Protein AF-C1N058-F1 (afdb_monomer_lite)

Organism: Micromonas pusilla (strain CCMP1545) (NCBI:txid564608)

Sequence (229 aa):
MSSRTTVAQLRDALRAKGLDATGNKAELLARLERASGPSEGATTTTNDNATTKTKRTRSPAGKTRAAAPTRSTRPLKRHAPALVLLLALTLLVSKVYFPNSALGVLATRAKPHLIRAMRLPMRVFGGADDDDAKWLGVVSAKVEPLLQIPVIFAFLGIYQGMFSGNALEIPERLTRMFNRDWFKFASLCAIALQSTGGDLENAVLSASFFLLVMYALKTPEERARTGFV

Radius of gyration: 29.7 Å; chains: 1; bounding box: 84×54×66 Å

Secondary structure (DSSP, 8-state):
--S---HHHHHHHHHHTT----S-HHHHHHHHHHTTS----------------------------------------SSHHHHHHHHHHHHHHHHHH-TTSHHHHHHHHTHHHHTTTS-S-S-SSS---TTTS-TTHHHHHHHHHHHTSHHHHHHHHHHHHHTTSSSSPPPHHHHHHHTSHHHHHHHHHHHHHHHTTT-HHHHHHHHHHHHHHHHHHS-HHHHHHHTT-

Structure (mmCIF, N/CA/C/O backbone):
data_AF-C1N058-F1
#
_entry.id   AF-C1N058-F1
#
loop_
_atom_site.group_PDB
_atom_site.id
_atom_site.type_symbol
_atom_site.label_atom_id
_atom_site.label_alt_id
_atom_site.label_comp_id
_atom_site.label_asym_id
_atom_site.label_entity_id
_atom_site.label_seq_id
_atom_site.pdbx_PDB_ins_code
_atom_site.Cartn_x
_atom_site.Cartn_y
_atom_site.Cartn_z
_atom_site.occupancy
_atom_site.B_iso_or_equiv
_atom_site.auth_seq_id
_atom_site.auth_comp_id
_atom_site.auth_asym_id
_atom_site.auth_atom_id
_atom_site.pdbx_PDB_model_num
ATOM 1 N N . MET A 1 1 ? -13.462 26.162 6.113 1.00 50.00 1 MET A N 1
ATOM 2 C CA . MET A 1 1 ? -13.654 27.424 6.867 1.00 50.00 1 MET A CA 1
ATOM 3 C C . MET A 1 1 ? -14.872 27.311 7.807 1.00 50.00 1 MET A C 1
ATOM 5 O O . MET A 1 1 ? -15.876 27.948 7.535 1.00 50.00 1 MET A O 1
ATOM 9 N N . SER A 1 2 ? -14.827 26.535 8.908 1.00 52.00 2 SER A N 1
ATOM 10 C CA . SER A 1 2 ? -16.065 26.233 9.687 1.00 52.00 2 SER A CA 1
ATOM 11 C C . SER A 1 2 ? -15.976 26.378 11.217 1.00 52.00 2 SER A C 1
ATOM 13 O O . SER A 1 2 ? -16.879 25.950 11.928 1.00 52.00 2 SER A O 1
ATOM 15 N N . SER A 1 3 ? -14.919 26.974 11.778 1.00 55.69 3 SER A N 1
ATOM 16 C CA . SER A 1 3 ? -14.675 26.919 13.233 1.00 55.69 3 SER A CA 1
ATOM 17 C C . SER A 1 3 ? -15.197 28.101 14.066 1.00 55.69 3 SER A C 1
ATOM 19 O O . SER A 1 3 ? -15.119 28.026 15.291 1.00 55.69 3 SER A O 1
ATOM 21 N N . ARG A 1 4 ? -15.771 29.163 13.473 1.00 79.88 4 ARG A N 1
ATOM 22 C CA . ARG A 1 4 ? -16.158 30.380 14.230 1.00 79.88 4 ARG A CA 1
ATOM 23 C C . ARG A 1 4 ? -17.644 30.571 14.557 1.00 79.88 4 ARG A C 1
ATOM 25 O O . ARG A 1 4 ? -17.949 31.487 15.310 1.00 79.88 4 ARG A O 1
ATOM 32 N N . THR A 1 5 ? -18.563 29.728 14.088 1.00 86.38 5 THR A N 1
ATOM 33 C CA . THR A 1 5 ? -19.982 29.861 14.468 1.00 86.38 5 THR A CA 1
ATOM 34 C C . THR A 1 5 ? -20.242 29.279 15.858 1.00 86.38 5 THR A C 1
ATOM 36 O O . THR A 1 5 ? -19.811 28.162 16.184 1.00 86.38 5 THR A O 1
ATOM 39 N N . THR A 1 6 ? -20.917 30.049 16.713 1.00 93.38 6 THR A N 1
ATOM 40 C CA . THR A 1 6 ? -21.312 29.601 18.057 1.00 93.38 6 THR A CA 1
ATOM 41 C C . THR A 1 6 ? -22.582 28.749 17.985 1.00 93.38 6 THR A C 1
ATOM 43 O O . THR A 1 6 ? -23.358 28.833 17.036 1.00 93.38 6 THR A O 1
ATOM 46 N N . VAL A 1 7 ? -22.817 27.904 18.994 1.00 93.75 7 VAL A N 1
ATOM 47 C CA . VAL A 1 7 ? -24.021 27.050 19.043 1.00 93.75 7 VAL A CA 1
ATOM 48 C C . VAL A 1 7 ? -25.303 27.891 19.076 1.00 93.75 7 VAL A C 1
ATOM 50 O O . VAL A 1 7 ? -26.301 27.490 18.488 1.00 93.75 7 VAL A O 1
ATOM 53 N N . ALA A 1 8 ? -25.264 29.069 19.707 1.00 95.44 8 ALA A N 1
ATOM 54 C CA . ALA A 1 8 ? -26.383 30.009 19.717 1.00 95.44 8 ALA A CA 1
ATOM 55 C C . ALA A 1 8 ? -26.739 30.472 18.295 1.00 95.44 8 ALA A C 1
ATOM 57 O O . ALA A 1 8 ? -27.866 30.269 17.858 1.00 95.44 8 ALA A O 1
ATOM 58 N N . GLN A 1 9 ? -25.747 30.939 17.529 1.00 95.50 9 GLN A N 1
ATOM 59 C CA . GLN A 1 9 ? -25.939 31.377 16.141 1.00 95.50 9 GLN A CA 1
ATOM 60 C C . GLN A 1 9 ? -26.501 30.266 15.242 1.00 95.50 9 GLN A C 1
ATOM 62 O O . GLN A 1 9 ? -27.345 30.527 14.390 1.00 95.50 9 GLN A O 1
ATOM 67 N N . LEU A 1 10 ? -26.067 29.016 15.444 1.00 95.38 10 LEU A N 1
ATOM 68 C CA . LEU A 1 10 ? -26.589 27.870 14.690 1.00 95.38 10 LEU A CA 1
ATOM 69 C C . LEU A 1 10 ? -28.057 27.578 15.015 1.00 95.38 10 LEU A C 1
ATOM 71 O O . LEU A 1 10 ? -28.835 27.270 14.115 1.00 95.38 10 LEU A O 1
ATOM 75 N N . ARG A 1 11 ? -28.451 27.689 16.288 1.00 96.88 11 ARG A N 1
ATOM 76 C CA . ARG A 1 11 ? -29.846 27.495 16.705 1.00 96.88 11 ARG A CA 1
ATOM 77 C C . ARG A 1 11 ? -30.751 28.601 16.185 1.00 96.88 11 ARG A C 1
ATOM 79 O O . ARG A 1 11 ? -31.855 28.302 15.740 1.00 96.88 11 ARG A O 1
ATOM 86 N N . ASP A 1 12 ? -30.276 29.841 16.199 1.00 96.94 12 ASP A N 1
ATOM 87 C CA . ASP A 1 12 ? -31.029 30.979 15.674 1.00 96.94 12 ASP A CA 1
ATOM 88 C C . ASP A 1 12 ? -31.214 30.858 14.156 1.00 96.94 12 ASP A C 1
ATOM 90 O O . ASP A 1 12 ? -32.326 31.022 13.657 1.00 96.94 12 ASP A O 1
ATOM 94 N N . ALA A 1 13 ? -30.169 30.445 13.428 1.00 94.56 13 ALA A N 1
ATOM 95 C CA . ALA A 1 13 ? -30.250 30.187 11.991 1.00 94.56 13 ALA A CA 1
ATOM 96 C C . ALA A 1 13 ? -31.214 29.037 11.637 1.00 94.56 13 ALA A C 1
ATOM 98 O O . ALA A 1 13 ? -31.941 29.127 10.649 1.00 94.56 13 ALA A O 1
ATOM 99 N N . LEU A 1 14 ? -31.257 27.966 12.439 1.00 96.31 14 LEU A N 1
ATOM 100 C CA . LEU A 1 14 ? -32.204 26.860 12.237 1.00 96.31 14 LEU A CA 1
ATOM 101 C C . LEU A 1 14 ? -33.645 27.270 12.558 1.00 96.31 14 LEU A C 1
ATOM 103 O O . LEU A 1 14 ? -34.546 26.954 11.784 1.00 96.31 14 LEU A O 1
ATOM 107 N N . ARG A 1 15 ? -33.864 28.039 13.632 1.00 96.38 15 ARG A N 1
ATOM 108 C CA . ARG A 1 15 ? -35.189 28.584 13.978 1.00 96.38 15 ARG A CA 1
ATOM 109 C C . ARG A 1 15 ? -35.718 29.533 12.909 1.00 96.38 15 ARG A C 1
ATOM 111 O O . ARG A 1 15 ? -36.891 29.442 12.567 1.00 96.38 1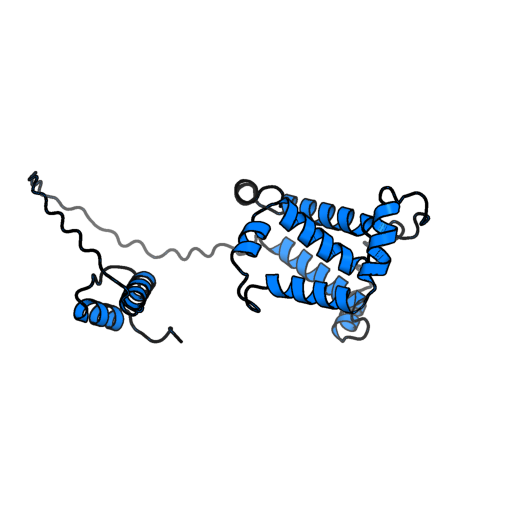5 ARG A O 1
ATOM 118 N N . ALA A 1 16 ? -34.857 30.378 12.340 1.00 95.81 16 ALA A N 1
ATOM 119 C CA . ALA A 1 16 ? -35.220 31.257 11.229 1.00 95.81 16 ALA A CA 1
ATOM 120 C C . ALA A 1 16 ? -35.666 30.476 9.978 1.00 95.81 16 ALA A C 1
ATOM 122 O O . ALA A 1 16 ? -36.486 30.966 9.208 1.00 95.81 16 ALA A O 1
ATOM 123 N N . LYS A 1 17 ? -35.166 29.246 9.799 1.00 94.56 17 LYS A N 1
ATOM 124 C CA . LYS A 1 17 ? -35.569 28.322 8.728 1.00 94.56 17 LYS A CA 1
ATOM 125 C C . LYS A 1 17 ? -36.720 27.376 9.115 1.00 94.56 17 LYS A C 1
ATOM 127 O O . LYS A 1 17 ? -37.071 26.514 8.317 1.00 94.56 17 LYS A O 1
ATOM 132 N N . GLY A 1 18 ? -37.282 27.487 10.323 1.00 96.19 18 GLY A N 1
ATOM 133 C CA . GLY A 1 18 ? -38.336 26.587 10.814 1.00 96.19 18 GLY A CA 1
ATOM 134 C C . GLY A 1 18 ? -37.871 25.151 11.100 1.00 96.19 18 GLY A C 1
ATOM 135 O O . GLY A 1 18 ? -38.690 24.238 11.143 1.00 96.19 18 GLY A O 1
ATOM 136 N N . LEU A 1 19 ? -36.565 24.934 11.279 1.00 95.12 19 LEU A N 1
ATOM 137 C CA . LEU A 1 19 ? -35.964 23.622 11.531 1.00 95.12 19 LEU A CA 1
ATOM 138 C C . LEU A 1 19 ? -35.729 23.389 13.030 1.00 95.12 19 LEU A C 1
ATOM 140 O O . LEU A 1 19 ? -35.537 24.328 13.807 1.00 95.12 19 LEU A O 1
ATOM 144 N N . ASP A 1 20 ? -35.682 22.118 13.434 1.00 95.69 20 ASP A N 1
ATOM 145 C CA . ASP A 1 20 ? -35.408 21.743 14.821 1.00 95.69 20 ASP A CA 1
ATOM 146 C C . ASP A 1 20 ? -33.980 22.130 15.260 1.00 95.69 20 ASP A C 1
ATOM 148 O O . ASP A 1 20 ? -32.976 21.744 14.647 1.00 95.69 20 ASP A O 1
ATOM 152 N N . ALA A 1 21 ? -33.910 22.870 16.370 1.00 95.38 21 ALA A N 1
ATOM 153 C CA . ALA A 1 21 ? -32.700 23.438 16.963 1.00 95.38 21 ALA A CA 1
ATOM 154 C C . ALA A 1 21 ? -32.147 22.620 18.152 1.00 95.38 21 ALA A C 1
ATOM 156 O O . ALA A 1 21 ? -31.241 23.082 18.863 1.00 95.38 21 ALA A O 1
ATOM 157 N N . THR A 1 22 ? -32.684 21.422 18.405 1.00 95.19 22 THR A N 1
ATOM 158 C CA . THR A 1 22 ? -32.143 20.498 19.414 1.00 95.19 22 THR A CA 1
ATOM 159 C C . THR A 1 22 ? -30.982 19.667 18.861 1.00 95.19 22 THR A C 1
ATOM 161 O O . THR A 1 22 ? -30.946 19.354 17.675 1.00 95.19 22 THR A O 1
ATOM 164 N N . GLY A 1 23 ? -30.007 19.330 19.709 1.00 94.31 23 GLY A N 1
ATOM 165 C CA . GLY A 1 23 ? -28.849 18.514 19.323 1.00 94.31 23 GLY A CA 1
ATOM 166 C C . GLY A 1 23 ? -27.492 19.146 19.630 1.00 94.31 23 GLY A C 1
ATOM 167 O O . GLY A 1 23 ? -27.396 20.268 20.152 1.00 94.31 23 GLY A O 1
ATOM 168 N N . ASN A 1 24 ? -26.436 18.392 19.327 1.00 95.88 24 ASN A N 1
ATOM 169 C CA . ASN A 1 24 ? -25.048 18.827 19.492 1.00 95.88 24 ASN A CA 1
ATOM 170 C C . ASN A 1 24 ? -24.584 19.670 18.283 1.00 95.88 24 ASN A C 1
ATOM 172 O O . ASN A 1 24 ? -25.182 19.626 17.211 1.00 95.88 24 ASN A O 1
ATOM 176 N N . LYS A 1 25 ? -23.493 20.438 18.417 1.00 93.75 25 LYS A N 1
ATOM 177 C CA . LYS A 1 25 ? -23.019 21.390 17.387 1.00 93.75 25 LYS A CA 1
ATOM 178 C C . LYS A 1 25 ? -22.858 20.760 15.995 1.00 93.75 25 LYS A C 1
ATOM 180 O O . LYS A 1 25 ? -23.203 21.391 15.002 1.00 93.75 25 LYS A O 1
ATOM 185 N N . ALA A 1 26 ? -22.342 19.533 15.936 1.00 93.94 26 ALA A N 1
ATOM 186 C CA . ALA A 1 26 ? -22.144 18.803 14.686 1.00 93.94 26 ALA A CA 1
ATOM 187 C C . ALA A 1 26 ? -23.472 18.490 13.973 1.00 93.94 26 ALA A C 1
ATOM 189 O O . ALA A 1 26 ? -23.571 18.656 12.762 1.00 93.94 26 ALA A O 1
ATOM 190 N N . GLU A 1 27 ? -24.509 18.112 14.724 1.00 94.88 27 GLU A N 1
ATOM 191 C CA . GLU A 1 27 ? -25.839 17.820 14.174 1.00 94.88 27 GLU A CA 1
ATOM 192 C C . GLU A 1 27 ? -26.510 19.088 13.642 1.00 94.88 27 GLU A C 1
ATOM 194 O O . GLU A 1 27 ? -27.101 19.071 12.563 1.00 94.88 27 GLU A O 1
ATOM 199 N N . LEU A 1 28 ? -26.371 20.207 14.364 1.00 95.94 28 LEU A N 1
ATOM 200 C CA . LEU A 1 28 ? -26.902 21.502 13.931 1.00 95.94 28 LEU A CA 1
ATOM 201 C C . LEU A 1 28 ? -26.242 21.971 12.624 1.00 95.94 28 LEU A C 1
ATOM 203 O O . LEU A 1 28 ? -26.932 22.473 11.740 1.00 95.94 28 LEU A O 1
ATOM 207 N N . LEU A 1 29 ? -24.926 21.773 12.481 1.00 94.38 29 LEU A N 1
ATOM 208 C CA . LEU A 1 29 ? -24.195 22.090 11.250 1.00 94.38 29 LEU A CA 1
ATOM 209 C C . LEU A 1 29 ? -24.642 21.211 10.079 1.00 94.38 29 LEU A C 1
ATOM 211 O O . LEU A 1 29 ? -24.980 21.748 9.029 1.00 94.38 29 LEU A O 1
ATOM 215 N N . ALA A 1 30 ? -24.722 19.892 10.276 1.00 93.62 30 ALA A N 1
ATOM 216 C CA . ALA A 1 30 ? -25.160 18.963 9.234 1.00 93.62 30 ALA A CA 1
ATOM 217 C C . ALA A 1 30 ? -26.591 19.263 8.747 1.00 93.62 30 ALA A C 1
ATOM 219 O O . ALA A 1 30 ? -26.880 19.181 7.552 1.00 93.62 30 ALA A O 1
ATOM 220 N N . ARG A 1 31 ? -27.498 19.654 9.656 1.00 94.06 31 ARG A N 1
ATOM 221 C CA . ARG A 1 31 ? -28.859 20.087 9.289 1.00 94.06 31 ARG A CA 1
ATOM 222 C C . ARG A 1 31 ? -28.857 21.388 8.497 1.00 94.06 31 ARG A C 1
ATOM 224 O O . ARG A 1 31 ? -29.593 21.495 7.519 1.00 94.06 31 ARG A O 1
ATOM 231 N N . LEU A 1 32 ? -28.045 22.364 8.905 1.00 93.38 32 LEU A N 1
ATOM 232 C CA . LEU A 1 32 ? -27.945 23.645 8.211 1.00 93.38 32 LEU A CA 1
ATOM 233 C C . LEU A 1 32 ? -27.404 23.466 6.786 1.00 93.38 32 LEU A C 1
ATOM 235 O O . LEU A 1 32 ? -27.939 24.078 5.865 1.00 93.38 32 LEU A O 1
ATOM 239 N N . GLU A 1 33 ? -26.400 22.600 6.625 1.00 92.88 33 GLU A N 1
ATOM 240 C CA . GLU A 1 33 ? -25.762 22.271 5.347 1.00 92.88 33 GLU A CA 1
ATOM 241 C C . GLU A 1 33 ? -26.731 21.556 4.398 1.00 92.88 33 GLU A C 1
ATOM 243 O O . GLU A 1 33 ? -26.899 21.975 3.250 1.00 92.88 33 GLU A O 1
ATOM 248 N N . ARG A 1 34 ? -27.475 20.562 4.905 1.00 92.12 34 ARG A N 1
ATOM 249 C CA . ARG A 1 34 ? -28.541 19.885 4.146 1.00 92.12 34 ARG A CA 1
ATOM 250 C C . ARG A 1 34 ? -29.644 20.854 3.705 1.00 92.12 34 ARG A C 1
ATOM 252 O O . ARG A 1 34 ? -30.185 20.698 2.619 1.00 92.12 34 ARG A O 1
ATOM 259 N N . ALA A 1 35 ? -29.944 21.868 4.516 1.00 90.12 35 ALA A N 1
ATOM 260 C CA . ALA A 1 35 ? -30.918 22.912 4.198 1.00 90.12 35 ALA A CA 1
ATOM 261 C C . ALA A 1 35 ? -30.357 24.069 3.345 1.00 90.12 35 ALA A C 1
ATOM 263 O O . ALA A 1 35 ? -31.087 25.020 3.061 1.00 90.12 35 ALA A O 1
ATOM 264 N N . SER A 1 36 ? -29.064 24.070 3.011 1.00 86.50 36 SER A N 1
ATOM 265 C CA . SER A 1 36 ? -28.439 25.039 2.092 1.00 86.50 36 SER A CA 1
ATOM 266 C C . SER A 1 36 ? -28.013 24.426 0.758 1.00 86.50 36 SER A C 1
ATOM 268 O O . SER A 1 36 ? -27.632 25.170 -0.142 1.00 86.50 36 SER A O 1
ATOM 270 N N . GLY A 1 37 ? -28.063 23.097 0.629 1.00 81.94 37 GLY A N 1
ATOM 271 C CA . GLY A 1 37 ? -27.824 22.413 -0.638 1.00 81.94 37 GLY A CA 1
ATOM 272 C C . GLY A 1 37 ? -28.890 22.756 -1.692 1.00 81.94 37 GLY A C 1
ATOM 273 O O . GLY A 1 37 ? -30.002 23.152 -1.331 1.00 81.94 37 GLY A O 1
ATOM 274 N N . PRO A 1 38 ? -28.562 22.629 -2.990 1.00 60.25 38 PRO A N 1
ATOM 275 C CA . PRO A 1 38 ? -29.475 22.955 -4.079 1.00 60.25 38 PRO A CA 1
ATOM 276 C C . PRO A 1 38 ? -30.730 22.081 -4.000 1.00 60.25 38 PRO A C 1
ATOM 278 O O . PRO A 1 38 ? -30.673 20.856 -4.060 1.00 60.25 38 PRO A O 1
ATOM 281 N N . SER A 1 39 ? -31.869 22.748 -3.824 1.00 52.69 39 SER A N 1
ATOM 282 C CA . SER A 1 39 ? -33.202 22.156 -3.815 1.00 52.69 39 SER A CA 1
ATOM 283 C C . SER A 1 39 ? -33.568 21.657 -5.217 1.00 52.69 39 SER A C 1
ATOM 285 O O . SER A 1 39 ? -34.212 22.378 -5.978 1.00 52.69 39 SER A O 1
ATOM 287 N N . GLU A 1 40 ? -33.213 20.418 -5.548 1.00 46.59 40 GLU A N 1
ATOM 288 C CA . GLU A 1 40 ? -33.904 19.656 -6.592 1.00 46.59 40 GLU A CA 1
ATOM 289 C C . GLU A 1 40 ? -35.095 18.904 -5.976 1.00 46.59 40 GLU A C 1
ATOM 291 O O . GLU A 1 40 ? -34.931 17.969 -5.200 1.00 46.59 40 GLU A O 1
ATOM 296 N N . GLY A 1 41 ? -36.304 19.355 -6.322 1.00 45.66 41 GLY A N 1
ATOM 297 C CA . GLY A 1 41 ? -37.463 18.492 -6.578 1.00 45.66 41 GLY A CA 1
ATOM 298 C C . GLY A 1 41 ? -38.014 17.611 -5.448 1.00 45.66 41 GLY A C 1
ATOM 299 O O . GLY A 1 41 ? -37.712 16.431 -5.366 1.00 45.66 41 GLY A O 1
ATOM 300 N N . ALA A 1 42 ? -38.935 18.185 -4.671 1.00 44.12 42 ALA A N 1
ATOM 301 C CA . ALA A 1 42 ? -40.229 17.618 -4.265 1.00 44.12 42 ALA A CA 1
ATOM 302 C C . ALA A 1 42 ? -40.408 16.083 -4.135 1.00 44.12 42 ALA A C 1
ATOM 304 O O . ALA A 1 42 ? -40.541 15.390 -5.133 1.00 44.12 42 ALA A O 1
ATOM 305 N N . THR A 1 43 ? -40.729 15.628 -2.916 1.00 41.75 43 THR A N 1
ATOM 306 C CA . THR A 1 43 ? -41.999 14.914 -2.662 1.00 41.75 43 THR A CA 1
ATOM 307 C C . THR A 1 43 ? -42.439 15.092 -1.214 1.00 41.75 43 THR A C 1
ATOM 309 O O . THR A 1 43 ? -41.755 14.707 -0.269 1.00 41.75 43 THR A O 1
ATOM 312 N N . THR A 1 44 ? -43.623 15.673 -1.076 1.00 44.59 44 THR A N 1
ATOM 313 C CA . THR A 1 44 ? -44.464 15.735 0.113 1.00 44.59 44 THR A CA 1
ATOM 314 C C . THR A 1 44 ? -44.919 14.326 0.501 1.00 44.59 44 THR A C 1
ATOM 316 O O . THR A 1 44 ? -45.417 13.584 -0.343 1.00 44.59 44 THR A O 1
ATOM 319 N N . THR A 1 45 ? -44.836 13.954 1.778 1.00 40.28 45 THR A N 1
ATOM 320 C CA . THR A 1 45 ? -45.752 12.948 2.337 1.00 40.28 45 THR A CA 1
ATOM 321 C C . THR A 1 45 ? -46.117 13.343 3.759 1.00 40.28 45 THR A C 1
ATOM 323 O O . THR A 1 45 ? -45.407 13.078 4.725 1.00 40.28 45 THR A O 1
ATOM 326 N N . THR A 1 46 ? -47.244 14.040 3.833 1.00 43.38 46 THR A N 1
ATOM 327 C CA . THR A 1 46 ? -48.143 14.127 4.978 1.00 43.38 46 THR A CA 1
ATOM 328 C C . THR A 1 46 ? -48.512 12.719 5.440 1.00 43.38 46 THR A C 1
ATOM 330 O O . THR A 1 46 ? -48.936 11.907 4.622 1.00 43.38 46 THR A O 1
ATOM 333 N N . ASN A 1 47 ? -48.397 12.434 6.736 1.00 52.84 47 ASN A N 1
ATOM 334 C CA . ASN A 1 47 ? -49.225 11.409 7.361 1.00 52.84 47 ASN A CA 1
ATOM 335 C C . ASN A 1 47 ? -49.504 11.790 8.814 1.00 52.84 47 ASN A C 1
ATOM 337 O O . ASN A 1 47 ? -48.676 11.616 9.709 1.00 52.84 47 ASN A O 1
ATOM 341 N N . ASP A 1 48 ? -50.705 12.324 8.998 1.00 45.72 48 ASP A N 1
ATOM 342 C CA . ASP A 1 48 ? -51.412 12.384 10.262 1.00 45.72 48 ASP A CA 1
ATOM 343 C C . ASP A 1 48 ? -51.851 10.965 10.646 1.00 45.72 48 ASP A C 1
ATOM 345 O O . ASP A 1 48 ? -52.528 10.300 9.863 1.00 45.72 48 ASP A O 1
ATOM 349 N N . ASN A 1 49 ? -51.546 10.510 11.865 1.00 49.56 49 ASN A N 1
ATOM 350 C CA . ASN A 1 49 ? -52.528 9.714 12.601 1.00 49.56 49 ASN A CA 1
ATOM 351 C C . ASN A 1 49 ? -52.334 9.762 14.127 1.00 49.56 49 ASN A C 1
ATOM 353 O O . ASN A 1 49 ? -51.362 9.263 14.688 1.00 49.56 49 ASN A O 1
ATOM 357 N N . ALA A 1 50 ? -53.311 10.413 14.752 1.00 38.84 50 ALA A N 1
ATOM 358 C CA . ALA A 1 50 ? -54.003 10.108 16.000 1.00 38.84 50 ALA A CA 1
ATOM 359 C C . ALA A 1 50 ? -53.312 9.320 17.143 1.00 38.84 50 ALA A C 1
ATOM 361 O O . ALA A 1 50 ? -53.108 8.113 17.103 1.00 38.84 50 ALA A O 1
ATOM 362 N N . THR A 1 51 ? -53.180 10.033 18.266 1.00 42.25 51 THR A N 1
ATOM 363 C CA . THR A 1 51 ? -53.882 9.768 19.539 1.00 42.25 51 THR A CA 1
ATOM 364 C C . THR A 1 51 ? -53.871 8.346 20.126 1.00 42.25 51 THR A C 1
ATOM 366 O O . THR A 1 51 ? -54.787 7.569 19.885 1.00 42.25 51 THR A O 1
ATOM 369 N N . THR A 1 52 ? -53.029 8.115 21.142 1.00 39.62 52 THR A N 1
ATOM 370 C CA . THR A 1 52 ? -53.460 7.372 22.345 1.00 39.62 52 THR A CA 1
ATOM 371 C C . THR A 1 52 ? -52.916 7.987 23.633 1.00 39.62 52 THR A C 1
ATOM 373 O O . THR A 1 52 ? -51.721 8.066 23.898 1.00 39.62 52 THR A O 1
ATOM 376 N N . LYS A 1 53 ? -53.884 8.413 24.435 1.00 42.47 53 LYS A N 1
ATOM 377 C CA . LYS A 1 53 ? -53.887 8.896 25.814 1.00 42.47 53 LYS A CA 1
ATOM 378 C C . LYS A 1 53 ? -53.544 7.750 26.780 1.00 42.47 53 LYS A C 1
ATOM 380 O O . LYS A 1 53 ? -54.241 6.749 26.736 1.00 42.47 53 LYS A O 1
ATOM 385 N N . THR A 1 54 ? -52.559 7.891 27.675 1.00 41.38 54 THR A N 1
ATOM 386 C CA . THR A 1 54 ? -52.403 7.137 28.955 1.00 41.38 54 THR A CA 1
ATOM 387 C C . THR A 1 54 ? -51.266 7.816 29.735 1.00 41.38 54 THR A C 1
ATOM 389 O O . THR A 1 54 ? -50.130 7.806 29.292 1.00 41.38 54 THR A O 1
ATOM 392 N N . LYS A 1 55 ? -51.517 8.680 30.722 1.00 49.25 55 LYS A N 1
ATOM 393 C CA . LYS A 1 55 ? -51.958 8.470 32.118 1.00 49.25 55 LYS A CA 1
ATOM 394 C C . LYS A 1 55 ? -50.820 8.928 33.039 1.00 49.25 55 LYS A C 1
ATOM 396 O O . LYS A 1 55 ? -49.739 8.360 33.072 1.00 49.25 55 LYS A O 1
ATOM 401 N N . ARG A 1 56 ? -51.118 10.002 33.772 1.00 45.31 56 ARG A N 1
ATOM 402 C CA . ARG A 1 56 ? -50.368 10.536 34.912 1.00 45.31 56 ARG A CA 1
ATOM 403 C C . ARG A 1 56 ? -49.950 9.432 35.887 1.00 45.31 56 ARG A C 1
ATOM 405 O O . ARG A 1 56 ? -50.820 8.706 36.360 1.00 45.31 56 ARG A O 1
ATOM 412 N N . THR A 1 57 ? -48.715 9.513 36.368 1.00 45.78 57 THR A N 1
ATOM 413 C CA . THR A 1 57 ? -48.390 9.263 37.779 1.00 45.78 57 THR A CA 1
ATOM 414 C C . THR A 1 57 ? -47.373 10.295 38.260 1.00 45.78 57 THR A C 1
ATOM 416 O O . THR A 1 57 ? -46.312 10.486 37.674 1.00 45.78 57 THR A O 1
ATOM 419 N N . ARG A 1 58 ? -47.779 11.012 39.309 1.00 44.72 58 ARG A N 1
ATOM 420 C CA . ARG A 1 58 ? -47.016 11.976 40.106 1.00 44.72 58 ARG A CA 1
ATOM 421 C C . ARG A 1 58 ? -45.975 11.253 40.979 1.00 44.72 58 ARG A C 1
ATOM 423 O O . ARG A 1 58 ? -46.380 10.295 41.618 1.00 44.72 58 ARG A O 1
ATOM 430 N N . SER A 1 59 ? -44.775 11.853 41.084 1.00 41.62 59 SER A N 1
ATOM 431 C CA . SER A 1 59 ? -43.900 12.058 42.277 1.00 41.62 59 SER A CA 1
ATOM 432 C C . SER A 1 59 ? -43.494 10.859 43.173 1.00 41.62 59 SER A C 1
ATOM 434 O O . SER A 1 59 ? -44.184 9.851 43.150 1.00 41.62 59 SER A O 1
ATOM 436 N N . PRO A 1 60 ? -42.457 10.959 44.050 1.00 55.06 60 PRO A N 1
ATOM 437 C CA . PRO A 1 60 ? -41.714 12.156 44.474 1.00 55.06 60 PRO A CA 1
ATOM 438 C C . PRO A 1 60 ? -40.171 12.039 44.571 1.00 55.06 60 PRO A C 1
ATOM 440 O O . PRO A 1 60 ? -39.576 10.972 44.526 1.00 55.06 60 PRO A O 1
ATOM 443 N N . ALA A 1 61 ? -39.563 13.220 44.726 1.00 43.47 61 ALA A N 1
ATOM 444 C CA . ALA A 1 61 ? -38.403 13.576 45.551 1.00 43.47 61 ALA A CA 1
ATOM 445 C C . ALA A 1 61 ? -37.412 12.487 46.030 1.00 43.47 61 ALA A C 1
ATOM 447 O O . ALA A 1 61 ? -37.735 11.629 46.845 1.00 43.47 61 ALA A O 1
ATOM 448 N N . GLY A 1 62 ? -36.136 12.695 45.692 1.00 40.00 62 GLY A N 1
ATOM 449 C CA . GLY A 1 62 ? -34.978 12.137 46.396 1.00 40.00 62 GLY A CA 1
ATOM 450 C C . GLY A 1 62 ? -33.682 12.647 45.753 1.00 40.00 62 GLY A C 1
ATOM 451 O O . GLY A 1 62 ? -33.347 12.240 44.653 1.00 40.00 62 GLY A O 1
ATOM 452 N N . LYS A 1 63 ? -33.077 13.725 46.264 1.00 46.84 63 LYS A N 1
ATOM 453 C CA . LYS A 1 63 ? -32.016 13.723 47.293 1.00 46.84 63 LYS A CA 1
ATOM 454 C C . LYS A 1 63 ? -30.602 13.594 46.686 1.00 46.84 63 LYS A C 1
ATOM 456 O O . LYS A 1 63 ? -30.148 12.516 46.339 1.00 46.84 63 LYS A O 1
ATOM 461 N N . THR A 1 64 ? -29.942 14.751 46.585 1.00 47.03 64 THR A N 1
ATOM 462 C CA . THR A 1 64 ? -28.528 15.004 46.932 1.00 47.03 64 THR A CA 1
ATOM 463 C C . THR A 1 64 ? -27.463 13.976 46.517 1.00 47.03 64 THR A C 1
ATOM 465 O O . THR A 1 64 ? -27.293 12.964 47.186 1.00 47.03 64 THR A O 1
ATOM 468 N N . ARG A 1 65 ? -26.581 14.352 45.578 1.00 41.28 65 ARG A N 1
ATOM 469 C CA . ARG A 1 65 ? -25.147 14.593 45.864 1.00 41.28 65 ARG A CA 1
ATOM 470 C C . ARG A 1 65 ? -24.384 15.007 44.607 1.00 41.28 65 ARG A C 1
ATOM 472 O O . ARG A 1 65 ? -24.325 14.277 43.625 1.00 41.28 65 ARG A O 1
ATOM 479 N N . ALA A 1 66 ? -23.739 16.164 44.703 1.00 50.66 66 ALA A N 1
ATOM 480 C CA . ALA A 1 66 ? -22.610 16.531 43.871 1.00 50.66 66 ALA A CA 1
ATOM 481 C C . ALA A 1 66 ? -21.494 15.490 44.055 1.00 50.66 66 ALA A C 1
ATOM 483 O O . ALA A 1 66 ? -20.997 15.302 45.167 1.00 50.66 66 ALA A O 1
ATOM 484 N N . ALA A 1 67 ? -21.118 14.813 42.973 1.00 44.44 67 ALA A N 1
ATOM 485 C CA . ALA A 1 67 ? -19.901 14.021 42.898 1.00 44.44 67 ALA A CA 1
ATOM 486 C C . ALA A 1 67 ? -18.891 14.794 42.046 1.00 44.44 67 ALA A C 1
ATOM 488 O O . ALA A 1 67 ? -19.151 15.136 40.89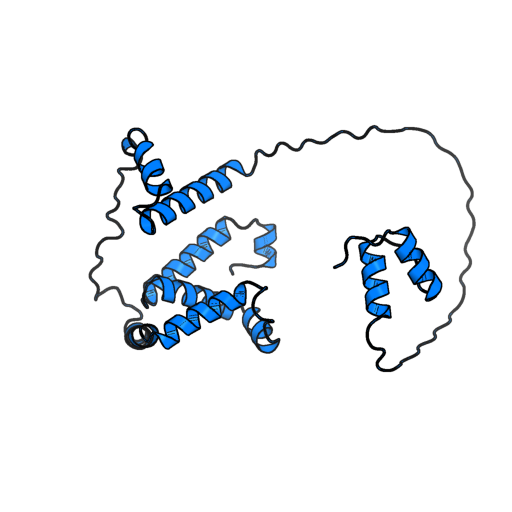3 1.00 44.44 67 ALA A O 1
ATOM 489 N N . ALA A 1 68 ? -17.764 15.115 42.675 1.00 55.50 68 ALA A N 1
ATOM 490 C CA . ALA A 1 68 ? -16.624 15.797 42.091 1.00 55.50 68 ALA A CA 1
ATOM 491 C C . ALA A 1 68 ? -16.101 15.076 40.830 1.00 55.50 68 ALA A C 1
ATOM 493 O O . ALA A 1 68 ? -16.129 13.844 40.777 1.00 55.50 68 ALA A O 1
ATOM 494 N N . PRO A 1 69 ? -15.561 15.806 39.838 1.00 53.47 69 PRO A N 1
ATOM 495 C CA . PRO A 1 69 ? -14.895 15.189 38.703 1.00 53.47 69 PRO A CA 1
ATOM 496 C C . PRO A 1 69 ? -13.574 14.562 39.165 1.00 53.47 69 PRO A C 1
ATOM 498 O O . PRO A 1 69 ? -12.563 15.242 39.349 1.00 53.47 69 PRO A O 1
ATOM 501 N N . THR A 1 70 ? -13.561 13.242 39.343 1.00 47.41 70 THR A N 1
ATOM 502 C CA . THR A 1 70 ? -12.322 12.476 39.459 1.00 47.41 70 THR A CA 1
ATOM 503 C C . THR A 1 70 ? -11.603 12.514 38.114 1.00 47.41 70 THR A C 1
ATOM 505 O O . THR A 1 70 ? -11.972 11.865 37.136 1.00 47.41 70 THR A O 1
ATOM 508 N N . ARG A 1 71 ? -10.555 13.337 38.068 1.00 48.53 71 ARG A N 1
ATOM 509 C CA . ARG A 1 71 ? -9.572 13.436 36.991 1.00 48.53 71 ARG A CA 1
ATOM 510 C C . ARG A 1 71 ? -8.892 12.072 36.820 1.00 48.53 71 ARG A C 1
ATOM 512 O O . ARG A 1 71 ? -7.895 11.777 37.468 1.00 48.53 71 ARG A O 1
ATOM 519 N N . SER A 1 72 ? -9.460 11.225 35.963 1.00 44.88 72 SER A N 1
ATOM 520 C CA . SER A 1 72 ? -8.873 9.950 35.549 1.00 44.88 72 SER A CA 1
ATOM 521 C C . SER A 1 72 ? -7.689 10.227 34.623 1.00 44.88 72 SER A C 1
ATOM 523 O O . SER A 1 72 ? -7.815 10.292 33.400 1.00 44.88 72 SER A O 1
ATOM 525 N N . THR A 1 73 ? -6.513 10.428 35.208 1.00 56.56 73 THR A N 1
ATOM 526 C CA . THR A 1 73 ? -5.244 10.333 34.487 1.00 56.56 73 THR A CA 1
ATOM 527 C C . THR A 1 73 ? -4.990 8.858 34.194 1.00 56.56 73 THR A C 1
ATOM 529 O O . THR A 1 73 ? -4.353 8.158 34.982 1.00 56.56 73 THR A O 1
ATOM 532 N N . ARG A 1 74 ? -5.530 8.350 33.078 1.00 47.56 74 ARG A N 1
ATOM 533 C CA . ARG A 1 74 ? -5.126 7.038 32.558 1.00 47.56 74 ARG A CA 1
ATOM 534 C C . ARG A 1 74 ? -3.615 7.085 32.296 1.00 47.56 74 ARG A C 1
ATOM 536 O O . ARG A 1 74 ? -3.175 7.944 31.530 1.00 47.56 74 ARG A O 1
ATOM 543 N N . PRO A 1 75 ? -2.805 6.211 32.915 1.00 49.22 75 PRO A N 1
ATOM 544 C CA . PRO A 1 75 ? -1.375 6.197 32.668 1.00 49.22 75 PRO A CA 1
ATOM 545 C C . PRO A 1 75 ? -1.130 5.756 31.224 1.00 49.22 75 PRO A C 1
ATOM 547 O O . PRO A 1 75 ? -1.513 4.660 30.812 1.00 49.22 75 PRO A O 1
ATOM 550 N N . LEU A 1 76 ? -0.475 6.632 30.467 1.00 55.44 76 LEU A N 1
ATOM 551 C CA . LEU A 1 76 ? -0.055 6.488 29.073 1.00 55.44 76 LEU A CA 1
ATOM 552 C C . LEU A 1 76 ? 1.060 5.424 28.918 1.00 55.44 76 LEU A C 1
ATOM 554 O O . LEU A 1 76 ? 2.095 5.673 28.312 1.00 55.44 76 LEU A O 1
ATOM 558 N N . LYS A 1 77 ? 0.907 4.242 29.531 1.00 53.03 77 LYS A N 1
ATOM 559 C CA . LYS A 1 77 ? 1.965 3.219 29.645 1.00 53.03 77 LYS A CA 1
ATOM 560 C C . LYS A 1 77 ? 1.848 2.052 28.659 1.00 53.03 77 LYS A C 1
ATOM 562 O O . LYS A 1 77 ? 2.696 1.170 28.689 1.00 53.03 77 LYS A O 1
ATOM 567 N N . ARG A 1 78 ? 0.851 2.027 27.764 1.00 57.22 78 ARG A N 1
ATOM 568 C CA . ARG A 1 78 ? 0.636 0.890 26.839 1.00 57.22 78 ARG A CA 1
ATOM 569 C C . ARG A 1 78 ? 1.233 1.025 25.434 1.00 57.22 78 ARG A C 1
ATOM 571 O O . ARG A 1 78 ? 1.252 0.032 24.721 1.00 57.22 78 ARG A O 1
ATOM 578 N N . HIS A 1 79 ? 1.776 2.180 25.046 1.00 55.94 79 HIS A N 1
ATOM 579 C CA . HIS A 1 79 ? 2.338 2.369 23.694 1.00 55.94 79 HIS A CA 1
ATOM 580 C C . HIS A 1 79 ? 3.872 2.400 23.632 1.00 55.94 79 HIS A C 1
ATOM 582 O O . HIS A 1 79 ? 4.431 2.540 22.549 1.00 55.94 79 HIS A O 1
ATOM 588 N N . ALA A 1 80 ? 4.563 2.214 24.763 1.00 59.91 80 ALA A N 1
ATOM 589 C CA . ALA A 1 80 ? 6.025 2.212 24.818 1.00 59.91 80 ALA A CA 1
ATOM 590 C C . ALA A 1 80 ? 6.704 1.233 23.829 1.00 59.91 80 ALA A C 1
ATOM 592 O O . ALA A 1 80 ? 7.632 1.666 23.149 1.00 59.91 80 ALA A O 1
ATOM 593 N N . PRO A 1 81 ? 6.261 -0.034 23.659 1.00 70.19 81 PRO A N 1
ATOM 594 C CA . PRO A 1 81 ? 6.947 -0.943 22.738 1.00 70.19 81 PRO A CA 1
ATOM 595 C C . PRO A 1 81 ? 6.719 -0.576 21.264 1.00 70.19 81 PRO A C 1
ATOM 597 O O . PRO A 1 81 ? 7.637 -0.688 20.457 1.00 70.19 81 PRO A O 1
ATOM 600 N N . ALA A 1 82 ? 5.531 -0.070 20.915 1.00 63.47 82 ALA A N 1
ATOM 601 C CA . ALA A 1 82 ? 5.216 0.346 19.548 1.00 63.47 82 ALA A CA 1
ATOM 602 C C . ALA A 1 82 ? 6.035 1.576 19.122 1.00 63.47 82 ALA A C 1
ATOM 604 O O . ALA A 1 82 ? 6.521 1.640 17.996 1.00 63.47 82 ALA A O 1
ATOM 605 N N . LEU A 1 83 ? 6.247 2.523 20.042 1.00 65.56 83 LEU A N 1
ATOM 606 C CA . LEU A 1 83 ? 7.027 3.736 19.788 1.00 65.56 83 LEU A CA 1
ATOM 607 C C . LEU A 1 83 ? 8.524 3.427 19.626 1.00 65.56 83 LEU A C 1
ATOM 609 O O . LEU A 1 83 ? 9.178 3.998 18.757 1.00 65.56 83 LEU A O 1
ATOM 613 N N . VAL A 1 84 ? 9.051 2.472 20.401 1.00 73.25 84 VAL A N 1
ATOM 614 C CA . VAL A 1 84 ? 10.438 1.993 20.267 1.00 73.25 84 VAL A CA 1
ATOM 615 C C . VAL A 1 84 ? 10.648 1.266 18.937 1.00 73.25 84 VAL A C 1
ATOM 617 O O . VAL A 1 84 ? 11.655 1.506 18.274 1.00 73.25 84 VAL A O 1
ATOM 620 N N . LEU A 1 85 ? 9.692 0.433 18.511 1.00 68.88 85 LEU A N 1
ATOM 621 C CA . LEU A 1 85 ? 9.767 -0.266 17.225 1.00 68.88 85 LEU A CA 1
ATOM 622 C C . LEU A 1 85 ? 9.724 0.719 16.046 1.00 68.88 85 LEU A C 1
ATOM 624 O O . LEU A 1 85 ? 10.525 0.610 15.121 1.00 68.88 85 LEU A O 1
ATOM 628 N N . LEU A 1 86 ? 8.842 1.722 16.109 1.00 65.00 86 LEU A N 1
ATOM 629 C CA . LEU A 1 86 ? 8.695 2.737 15.064 1.00 65.00 86 LEU A CA 1
ATOM 630 C C . LEU A 1 86 ? 9.934 3.642 14.956 1.00 65.00 86 LEU A C 1
ATOM 632 O O . LEU A 1 86 ? 10.362 3.970 13.848 1.00 65.00 86 LEU A O 1
ATOM 636 N N . LEU A 1 87 ? 10.547 3.991 16.095 1.00 74.44 87 LEU A N 1
ATOM 637 C CA . LEU A 1 87 ? 11.799 4.751 16.158 1.00 74.44 87 LEU A CA 1
ATOM 638 C C . LEU A 1 87 ? 12.991 3.929 15.634 1.00 74.44 87 LEU A C 1
ATOM 640 O O . LEU A 1 87 ? 13.827 4.440 14.893 1.00 74.44 87 LEU A O 1
ATOM 644 N N . ALA A 1 88 ? 13.056 2.638 15.969 1.00 72.12 88 ALA A N 1
ATOM 645 C CA . ALA A 1 88 ? 14.088 1.742 15.451 1.00 72.12 88 ALA A CA 1
ATOM 646 C C . ALA A 1 88 ? 13.976 1.570 13.927 1.00 72.12 88 ALA A C 1
ATOM 648 O O . ALA A 1 88 ? 14.991 1.614 13.231 1.00 72.12 88 ALA A O 1
ATOM 6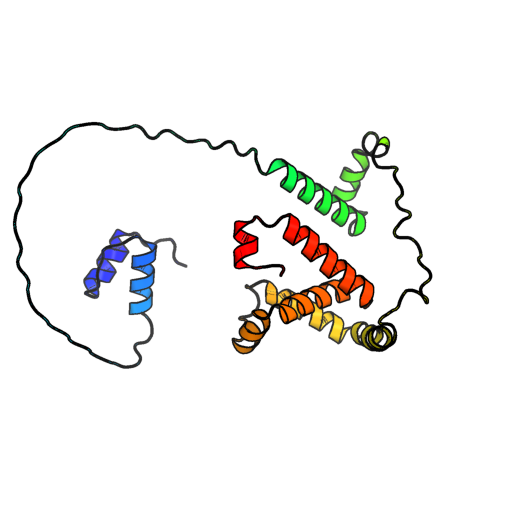49 N N . LEU A 1 89 ? 12.751 1.446 13.402 1.00 70.00 89 LEU A N 1
ATOM 650 C CA . LEU A 1 89 ? 12.500 1.318 11.966 1.00 70.00 89 LEU A CA 1
ATOM 651 C C . LEU A 1 89 ? 12.868 2.604 11.209 1.00 70.00 89 LEU A C 1
ATOM 653 O O . LEU A 1 89 ? 13.527 2.541 10.175 1.00 70.00 89 LEU A O 1
ATOM 657 N N . THR A 1 90 ? 12.516 3.776 11.748 1.00 67.06 90 THR A N 1
ATOM 658 C CA . THR A 1 90 ? 12.886 5.070 11.142 1.00 67.06 90 THR A CA 1
ATOM 659 C C . THR A 1 90 ? 14.394 5.303 11.149 1.00 67.06 90 THR A C 1
ATOM 661 O O . THR A 1 90 ? 14.936 5.778 10.152 1.00 67.06 90 THR A O 1
ATOM 664 N N . LEU A 1 91 ? 15.103 4.915 12.214 1.00 70.06 91 LEU A N 1
ATOM 665 C CA . LEU A 1 91 ? 16.568 4.987 12.252 1.00 70.06 91 LEU A CA 1
ATOM 666 C C . LEU A 1 91 ? 17.231 4.000 11.280 1.00 70.06 91 LEU A C 1
ATOM 668 O O . LEU A 1 91 ? 18.256 4.335 10.681 1.00 70.06 91 LEU A O 1
ATOM 672 N N . LEU A 1 92 ? 16.649 2.813 11.085 1.00 69.44 92 LEU A N 1
ATOM 673 C CA . LEU A 1 92 ? 17.123 1.836 10.102 1.00 69.44 92 LEU A CA 1
ATOM 674 C C . LEU A 1 92 ? 16.970 2.379 8.674 1.00 69.44 92 LEU A C 1
ATOM 676 O O . LEU A 1 92 ? 17.945 2.409 7.924 1.00 69.44 92 LEU A O 1
ATOM 680 N N . VAL A 1 93 ? 15.781 2.883 8.331 1.00 62.09 93 VAL A N 1
ATOM 681 C CA . VAL A 1 93 ? 15.487 3.472 7.016 1.00 62.09 93 VAL A CA 1
ATOM 682 C C . VAL A 1 93 ? 16.361 4.705 6.771 1.00 62.09 93 VAL A C 1
ATOM 684 O O . VAL A 1 93 ? 16.997 4.808 5.725 1.00 62.09 93 VAL A O 1
ATOM 687 N N . SER A 1 94 ? 16.499 5.603 7.752 1.00 63.91 94 SER A N 1
ATOM 688 C CA . SER A 1 94 ? 17.351 6.792 7.614 1.00 63.91 94 SER A CA 1
ATOM 689 C C . SER A 1 94 ? 18.824 6.436 7.392 1.00 63.91 94 SER A C 1
ATOM 691 O O . SER A 1 94 ? 19.518 7.152 6.675 1.00 63.91 94 SER A O 1
ATOM 693 N N . LYS A 1 95 ? 19.315 5.337 7.977 1.00 62.78 95 LYS A N 1
ATOM 694 C CA . LYS A 1 95 ? 20.697 4.875 7.795 1.00 62.78 95 LYS A CA 1
ATOM 695 C C . LYS A 1 95 ? 20.931 4.241 6.423 1.00 62.78 95 LYS A C 1
ATOM 697 O O . LYS A 1 95 ? 22.014 4.408 5.872 1.00 62.78 95 LYS A O 1
ATOM 702 N N . VAL A 1 96 ? 19.943 3.515 5.900 1.00 69.75 96 VAL A N 1
ATOM 703 C CA . VAL A 1 96 ? 20.024 2.866 4.582 1.00 69.75 96 VAL A CA 1
ATOM 704 C C . VAL A 1 96 ? 19.926 3.900 3.460 1.00 69.75 96 VAL A C 1
ATOM 706 O O . VAL A 1 96 ? 20.713 3.849 2.523 1.00 69.75 96 VAL A O 1
ATOM 709 N N . TYR A 1 97 ? 19.017 4.870 3.581 1.00 62.91 97 TYR A N 1
ATOM 710 C CA . TYR A 1 97 ? 18.721 5.807 2.493 1.00 62.91 97 TYR A CA 1
ATOM 711 C C . TYR A 1 97 ? 19.454 7.153 2.596 1.00 62.91 97 TYR A C 1
ATOM 713 O O . TYR A 1 97 ? 19.658 7.807 1.578 1.00 62.91 97 TYR A O 1
ATOM 721 N N . PHE A 1 98 ? 19.891 7.574 3.791 1.00 65.19 98 PHE A N 1
ATOM 722 C CA . PHE A 1 98 ? 20.535 8.881 4.001 1.00 65.19 98 PHE A CA 1
ATOM 723 C C . PHE A 1 98 ? 21.818 8.785 4.847 1.00 65.19 98 PHE A C 1
ATOM 725 O O . PHE A 1 98 ? 21.898 9.392 5.926 1.00 65.19 98 PHE A O 1
ATOM 732 N N . PRO A 1 99 ? 22.855 8.068 4.368 1.00 60.56 99 PRO A N 1
ATOM 733 C CA . PRO A 1 99 ? 24.064 7.783 5.146 1.00 60.56 99 PRO A CA 1
ATOM 734 C C . PRO A 1 99 ? 24.848 9.038 5.566 1.00 60.56 99 PRO A C 1
ATOM 736 O O . PRO A 1 99 ? 25.510 9.023 6.601 1.00 60.56 99 PRO A O 1
ATOM 739 N N . ASN A 1 100 ? 24.716 10.137 4.816 1.00 72.50 100 ASN A N 1
ATOM 740 C CA . ASN A 1 100 ? 25.444 11.392 5.043 1.00 72.50 100 ASN A CA 1
ATOM 741 C C . ASN A 1 100 ? 24.620 12.471 5.774 1.00 72.50 100 ASN A C 1
ATOM 743 O O . ASN A 1 100 ? 25.069 13.607 5.909 1.00 72.50 100 ASN A O 1
ATOM 747 N N . SER A 1 101 ? 23.409 12.152 6.243 1.00 72.94 101 SER A N 1
ATOM 748 C CA . SER A 1 101 ? 22.586 13.097 7.011 1.00 72.94 101 SER A CA 1
ATOM 749 C C . SER A 1 101 ? 23.058 13.210 8.471 1.00 72.94 101 SER A C 1
ATOM 751 O O . SER A 1 101 ? 23.608 12.264 9.036 1.00 72.94 101 SER A O 1
ATOM 753 N N . ALA A 1 102 ? 22.797 14.347 9.128 1.00 69.19 102 ALA A N 1
ATOM 754 C CA . ALA A 1 102 ? 23.149 14.569 10.540 1.00 69.19 102 ALA A CA 1
ATOM 755 C C . ALA A 1 102 ? 22.559 13.499 11.489 1.00 69.19 102 ALA A C 1
ATOM 757 O O . ALA A 1 102 ? 23.172 13.153 12.499 1.00 69.19 102 ALA A O 1
ATOM 758 N N . LEU A 1 103 ? 21.407 12.919 11.128 1.00 57.78 103 LEU A N 1
ATOM 759 C CA . LEU A 1 103 ? 20.793 11.780 11.820 1.00 57.78 103 LEU A CA 1
ATOM 760 C C . LEU A 1 103 ? 21.594 10.479 11.643 1.00 57.78 103 LEU A C 1
ATOM 762 O O . LEU A 1 103 ? 21.739 9.719 12.602 1.00 57.78 103 LEU A O 1
ATOM 766 N N . GLY A 1 104 ? 22.175 10.249 10.460 1.00 57.50 104 GLY A N 1
ATOM 767 C CA . GLY A 1 104 ? 23.106 9.145 10.211 1.00 57.50 104 GLY A CA 1
ATOM 768 C C . GLY A 1 104 ? 24.356 9.243 11.088 1.00 57.50 104 GLY A C 1
ATOM 769 O O . GLY A 1 104 ? 24.750 8.262 11.724 1.00 57.50 104 GLY A O 1
ATOM 770 N N . VAL A 1 105 ? 24.917 10.449 11.227 1.00 65.25 105 VAL A N 1
ATOM 771 C CA . VAL A 1 105 ? 26.072 10.709 12.103 1.00 65.25 105 VAL A CA 1
ATOM 772 C C . VAL A 1 105 ? 25.713 10.482 13.580 1.00 65.25 105 VAL A C 1
ATOM 774 O O . VAL A 1 105 ? 26.465 9.813 14.295 1.00 65.25 105 VAL A O 1
ATOM 777 N N . LEU A 1 106 ? 24.536 10.926 14.039 1.00 61.75 106 LEU A N 1
ATOM 778 C CA . LEU A 1 106 ? 24.074 10.687 15.415 1.00 61.75 106 LEU A CA 1
ATOM 779 C C . LEU A 1 106 ? 23.890 9.187 15.717 1.00 61.75 106 LEU A C 1
ATOM 781 O O . LEU A 1 106 ? 24.330 8.701 16.762 1.00 61.75 106 LEU A O 1
ATOM 785 N N . ALA A 1 107 ? 23.326 8.428 14.770 1.00 58.91 107 ALA A N 1
ATOM 786 C CA . ALA A 1 107 ? 23.155 6.978 14.881 1.00 58.91 107 ALA A CA 1
ATOM 787 C C . ALA A 1 107 ? 24.497 6.220 14.932 1.00 58.91 107 ALA A C 1
ATOM 789 O O . ALA A 1 107 ? 24.580 5.130 15.503 1.00 58.91 107 ALA A O 1
ATOM 790 N N . THR A 1 108 ? 25.579 6.788 14.385 1.00 59.62 108 THR A N 1
ATOM 791 C CA . THR A 1 108 ? 26.918 6.190 14.506 1.00 59.62 108 THR A CA 1
ATOM 792 C C . THR A 1 108 ? 27.583 6.385 15.869 1.00 59.62 108 THR A C 1
ATOM 794 O O . THR A 1 108 ? 28.478 5.610 16.201 1.00 59.62 108 THR A O 1
ATOM 797 N N . ARG A 1 109 ? 27.128 7.330 16.701 1.00 60.62 109 ARG A N 1
ATOM 798 C CA . ARG A 1 109 ? 27.759 7.631 18.000 1.00 60.62 109 ARG A CA 1
ATOM 799 C C . ARG A 1 109 ? 27.234 6.774 19.163 1.00 60.62 109 ARG A C 1
ATOM 801 O O . ARG A 1 109 ? 27.940 6.595 20.147 1.00 60.62 109 ARG A O 1
ATOM 808 N N . ALA A 1 110 ? 26.060 6.151 19.022 1.00 58.66 110 ALA A N 1
ATOM 809 C CA . ALA A 1 110 ? 25.475 5.225 20.009 1.00 58.66 110 ALA A CA 1
ATOM 810 C C . ALA A 1 110 ? 26.032 3.778 19.935 1.00 58.66 110 ALA A C 1
ATOM 812 O O . ALA A 1 110 ? 25.528 2.858 20.580 1.00 58.66 110 ALA A O 1
ATOM 813 N N . LYS A 1 111 ? 27.068 3.555 19.118 1.00 53.53 111 LYS A N 1
ATOM 814 C CA . LYS A 1 111 ? 27.524 2.234 18.664 1.00 53.53 111 LYS A CA 1
ATOM 815 C C . LYS A 1 111 ? 28.178 1.292 19.695 1.00 53.53 111 LYS A C 1
ATOM 817 O O . LYS A 1 111 ? 27.964 0.089 19.538 1.00 53.53 111 LYS A O 1
ATOM 822 N N . PRO A 1 112 ? 28.955 1.706 20.715 1.00 52.00 112 PRO A N 1
ATOM 823 C CA . PRO A 1 112 ? 29.817 0.731 21.394 1.00 52.00 112 PRO A CA 1
ATOM 824 C C . PRO A 1 112 ? 29.059 -0.285 22.266 1.00 52.00 112 PRO A C 1
ATOM 826 O O . PRO A 1 112 ? 29.552 -1.392 22.463 1.00 52.00 112 PRO A O 1
ATOM 829 N N . HIS A 1 113 ? 27.838 0.026 22.715 1.00 54.72 113 HIS A N 1
ATOM 830 C CA . HIS A 1 113 ? 27.048 -0.886 23.555 1.00 54.72 113 HIS A CA 1
ATOM 831 C C . HIS A 1 113 ? 26.017 -1.721 22.777 1.00 54.72 113 HIS A C 1
ATOM 833 O O . HIS A 1 113 ? 25.659 -2.807 23.225 1.00 54.72 113 HIS A O 1
ATOM 839 N N . LEU A 1 114 ? 25.586 -1.277 21.589 1.00 54.12 114 LEU A N 1
ATOM 840 C CA . LEU A 1 114 ? 24.576 -1.983 20.785 1.00 54.12 114 LEU A CA 1
ATOM 841 C C . LEU A 1 114 ? 25.186 -3.063 19.869 1.00 54.12 114 LEU A C 1
ATOM 843 O O . LEU A 1 114 ? 24.566 -4.091 19.602 1.00 54.12 114 LEU A O 1
ATOM 847 N N . ILE A 1 115 ? 26.432 -2.866 19.418 1.00 53.78 115 ILE A N 1
ATOM 848 C CA . ILE A 1 115 ? 27.115 -3.762 18.465 1.00 53.78 115 ILE A CA 1
ATOM 849 C C . ILE A 1 115 ? 27.402 -5.149 19.061 1.00 53.78 115 ILE A C 1
ATOM 851 O O . ILE A 1 115 ? 27.466 -6.131 18.323 1.00 53.78 115 ILE A O 1
ATOM 855 N N . ARG A 1 116 ? 27.523 -5.269 20.390 1.00 50.88 116 ARG A N 1
ATOM 856 C CA . ARG A 1 116 ? 27.789 -6.561 21.045 1.00 50.88 116 ARG A CA 1
ATOM 857 C C . ARG A 1 116 ? 26.545 -7.455 21.151 1.00 50.88 116 ARG A C 1
ATOM 859 O O . ARG A 1 116 ? 26.701 -8.665 21.235 1.00 50.88 116 ARG A O 1
ATOM 866 N N . ALA A 1 117 ? 25.342 -6.881 21.085 1.00 52.06 117 ALA A N 1
ATOM 867 C CA . ALA A 1 117 ? 24.078 -7.623 21.136 1.00 52.06 117 ALA A CA 1
ATOM 868 C C . ALA A 1 117 ? 23.519 -7.982 19.743 1.00 52.06 117 ALA A C 1
ATOM 870 O O . ALA A 1 117 ? 22.729 -8.909 19.623 1.00 52.06 117 ALA A O 1
ATOM 871 N N . MET A 1 118 ? 23.938 -7.280 18.683 1.00 50.09 118 MET A N 1
ATOM 872 C CA . MET A 1 118 ? 23.392 -7.439 17.323 1.00 50.09 118 MET A CA 1
ATOM 873 C C . MET A 1 118 ? 24.275 -8.255 16.366 1.00 50.09 118 MET A C 1
ATOM 875 O O . MET A 1 118 ? 24.006 -8.308 15.169 1.00 50.09 118 MET A O 1
ATOM 879 N N . ARG A 1 119 ? 25.324 -8.918 16.867 1.00 46.69 119 ARG A N 1
ATOM 880 C CA . ARG A 1 119 ? 26.210 -9.778 16.064 1.00 46.69 119 ARG A CA 1
ATOM 881 C C . ARG A 1 119 ? 25.679 -11.219 15.994 1.00 46.69 119 ARG A C 1
ATOM 883 O O . ARG A 1 119 ? 26.365 -12.158 16.374 1.00 46.69 119 ARG A O 1
ATOM 890 N N . LEU A 1 120 ? 24.450 -11.367 15.507 1.00 44.91 120 LEU A N 1
ATOM 891 C CA . LEU A 1 120 ? 23.893 -12.614 14.967 1.00 44.91 120 LEU A CA 1
ATOM 892 C C . LEU A 1 120 ? 23.523 -12.366 13.491 1.00 44.91 120 LEU A C 1
ATOM 894 O O . LEU A 1 120 ? 23.356 -11.215 13.088 1.00 44.91 120 LEU A O 1
ATOM 898 N N . PRO A 1 121 ? 23.561 -13.401 12.639 1.00 47.28 121 PRO A N 1
ATOM 899 C CA . PRO A 1 121 ? 24.153 -13.307 11.313 1.00 47.28 121 PRO A CA 1
ATOM 900 C C . PRO A 1 121 ? 23.255 -12.560 10.322 1.00 47.28 121 PRO A C 1
ATOM 902 O O . PRO A 1 121 ? 22.244 -13.079 9.860 1.00 47.28 121 PRO A O 1
ATOM 905 N N . MET A 1 122 ? 23.708 -11.386 9.879 1.00 45.16 122 MET A N 1
ATOM 906 C CA . MET A 1 122 ? 23.302 -10.747 8.615 1.00 45.16 122 MET A CA 1
ATOM 907 C C . MET A 1 122 ? 23.874 -11.530 7.417 1.00 45.16 122 MET A C 1
ATOM 909 O O . MET A 1 122 ? 24.589 -10.990 6.580 1.00 45.16 122 MET A O 1
ATOM 913 N N . ARG A 1 123 ? 23.621 -12.841 7.386 1.00 42.31 123 ARG A N 1
ATOM 914 C CA . ARG A 1 123 ? 24.041 -13.767 6.325 1.00 42.31 123 ARG A CA 1
ATOM 915 C C . ARG A 1 123 ? 22.872 -14.621 5.817 1.00 42.31 123 ARG A C 1
ATOM 917 O O . ARG A 1 123 ? 23.098 -15.654 5.213 1.00 42.31 123 ARG A O 1
ATOM 924 N N . VAL A 1 124 ? 21.638 -14.177 6.077 1.00 49.50 124 VAL A N 1
ATOM 925 C CA . VAL A 1 124 ? 20.388 -14.811 5.606 1.00 49.50 124 VAL A CA 1
ATOM 926 C C . VAL A 1 124 ? 19.790 -14.077 4.390 1.00 49.50 124 VAL A C 1
ATOM 928 O O . VAL A 1 124 ? 18.871 -14.579 3.768 1.00 49.50 124 VAL A O 1
ATOM 931 N N . PHE A 1 125 ? 20.345 -12.927 3.985 1.00 46.75 125 PHE A N 1
ATOM 932 C CA . PHE A 1 125 ? 19.901 -12.185 2.789 1.00 46.75 125 PHE A CA 1
ATOM 933 C C . PHE A 1 125 ? 20.974 -12.095 1.692 1.00 46.75 125 PHE A C 1
ATOM 935 O O . PHE A 1 125 ? 20.901 -11.233 0.825 1.00 46.75 125 PHE A O 1
ATOM 942 N N . GLY A 1 126 ? 22.006 -12.942 1.753 1.00 40.31 126 GLY A N 1
ATOM 943 C CA . GLY A 1 126 ? 23.059 -12.996 0.741 1.00 40.31 126 GLY A CA 1
ATOM 944 C C . GLY A 1 126 ? 22.990 -14.299 -0.042 1.00 40.31 126 GLY A C 1
ATOM 945 O O . GLY A 1 126 ? 23.407 -15.316 0.498 1.00 40.31 126 GLY A O 1
ATOM 946 N N . GLY A 1 127 ? 22.499 -14.219 -1.282 1.00 44.06 127 GLY A N 1
ATOM 947 C CA . GLY A 1 127 ? 22.689 -15.212 -2.343 1.00 44.06 127 GLY A CA 1
ATOM 948 C C . GLY A 1 127 ? 22.061 -16.577 -2.078 1.00 44.06 127 GLY A C 1
ATOM 949 O O . GLY A 1 127 ? 22.750 -17.493 -1.641 1.00 44.06 127 GLY A O 1
ATOM 950 N N . ALA A 1 128 ? 20.772 -16.719 -2.379 1.00 43.69 128 ALA A N 1
ATOM 951 C CA . ALA A 1 128 ? 20.282 -17.985 -2.908 1.00 43.69 128 ALA A CA 1
ATOM 952 C C . ALA A 1 128 ? 20.416 -17.864 -4.429 1.00 43.69 128 ALA A C 1
ATOM 954 O O . ALA A 1 128 ? 19.937 -16.880 -4.987 1.00 43.69 128 ALA A O 1
ATOM 955 N N . ASP A 1 129 ? 21.149 -18.785 -5.046 1.00 48.06 129 ASP A N 1
ATOM 956 C CA . ASP A 1 129 ? 21.438 -18.809 -6.478 1.00 48.06 12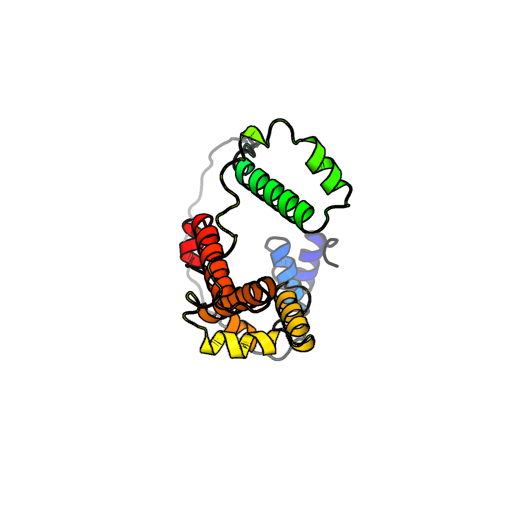9 ASP A CA 1
ATOM 957 C C . ASP A 1 129 ? 20.173 -18.532 -7.322 1.00 48.06 129 ASP A C 1
ATOM 959 O O . ASP A 1 129 ? 19.126 -19.155 -7.137 1.00 48.06 129 ASP A O 1
ATOM 963 N N . ASP A 1 130 ? 20.278 -17.544 -8.216 1.00 56.66 130 ASP A N 1
ATOM 964 C CA . ASP A 1 130 ? 19.181 -16.806 -8.870 1.00 56.66 130 ASP A CA 1
ATOM 965 C C . ASP A 1 130 ? 18.321 -17.603 -9.878 1.00 56.66 130 ASP A C 1
ATOM 967 O O . ASP A 1 130 ? 17.416 -17.029 -10.499 1.00 56.66 130 ASP A O 1
ATOM 971 N N . ASP A 1 131 ? 18.544 -18.910 -10.022 1.00 55.47 131 ASP A N 1
ATOM 972 C CA . ASP A 1 131 ? 17.926 -19.724 -11.077 1.00 55.47 131 ASP A CA 1
ATOM 973 C C . ASP A 1 131 ? 17.007 -20.853 -10.565 1.00 55.47 131 ASP A C 1
ATOM 975 O O . ASP A 1 131 ? 16.058 -21.216 -11.260 1.00 55.47 131 ASP A O 1
ATOM 979 N N . ASP A 1 132 ? 17.177 -21.344 -9.331 1.00 55.47 132 ASP A N 1
ATOM 980 C CA . ASP A 1 132 ? 16.454 -22.545 -8.861 1.00 55.47 132 ASP A CA 1
ATOM 981 C C . ASP A 1 132 ? 15.210 -22.251 -7.998 1.00 55.47 132 ASP A C 1
ATOM 983 O O . ASP A 1 132 ? 14.371 -23.128 -7.782 1.00 55.47 132 ASP A O 1
ATOM 987 N N . ALA A 1 133 ? 15.044 -21.014 -7.516 1.00 57.19 133 ALA A N 1
ATOM 988 C CA . ALA A 1 133 ? 13.933 -20.639 -6.632 1.00 57.19 133 ALA A CA 1
ATOM 989 C C . ALA A 1 133 ? 12.727 -20.017 -7.358 1.00 57.19 133 ALA A C 1
ATOM 991 O O . ALA A 1 133 ? 11.703 -19.770 -6.716 1.00 57.19 133 ALA A O 1
ATOM 992 N N . LYS A 1 134 ? 12.823 -19.801 -8.681 1.00 65.38 134 LYS A N 1
ATOM 993 C CA . LYS A 1 134 ? 11.824 -19.051 -9.451 1.00 65.38 134 LYS A CA 1
ATOM 994 C C . LYS A 1 134 ? 10.614 -19.874 -9.882 1.00 65.38 134 LYS A C 1
ATOM 996 O O . LYS A 1 134 ? 10.410 -20.163 -11.064 1.00 65.38 134 LYS A O 1
ATOM 1001 N N . TRP A 1 135 ? 9.779 -20.259 -8.923 1.00 73.69 135 TRP A N 1
ATOM 1002 C CA . TRP A 1 135 ? 8.554 -21.025 -9.181 1.00 73.69 135 TRP A CA 1
ATOM 1003 C C . TRP A 1 135 ? 7.520 -20.269 -10.046 1.00 73.69 135 TRP A C 1
ATOM 1005 O O . TRP A 1 135 ? 6.638 -20.899 -10.633 1.00 73.69 135 TRP A O 1
ATOM 1015 N N . LEU A 1 136 ? 7.647 -18.942 -10.192 1.00 72.56 136 LEU A N 1
ATOM 1016 C CA . LEU A 1 136 ? 6.865 -18.089 -11.100 1.00 72.56 136 LEU A CA 1
ATOM 1017 C C . LEU A 1 136 ? 7.674 -17.572 -12.302 1.00 72.56 136 LEU A C 1
ATOM 1019 O O . LEU A 1 136 ? 7.220 -16.648 -12.986 1.00 72.56 136 LEU A O 1
ATOM 1023 N N . GLY A 1 137 ? 8.833 -18.162 -12.610 1.00 68.56 137 GLY A N 1
ATOM 1024 C CA . GLY A 1 137 ? 9.806 -17.639 -13.579 1.00 68.56 137 GLY A CA 1
ATOM 1025 C C . GLY A 1 137 ? 9.235 -17.201 -14.936 1.00 68.56 137 GLY A C 1
ATOM 1026 O O . GLY A 1 137 ? 9.624 -16.159 -15.453 1.00 68.56 137 GLY A O 1
ATOM 1027 N N . VAL A 1 138 ? 8.240 -17.906 -15.490 1.00 74.25 138 VAL A N 1
ATOM 1028 C CA . VAL A 1 138 ? 7.604 -17.540 -16.778 1.00 74.25 138 VAL A CA 1
ATOM 1029 C C . VAL A 1 138 ? 6.816 -16.226 -16.697 1.00 74.25 138 VAL A C 1
ATOM 1031 O O . VAL A 1 138 ? 6.761 -15.463 -17.665 1.00 74.25 138 VAL A O 1
ATOM 1034 N N . VAL A 1 139 ? 6.182 -15.962 -15.554 1.00 75.69 139 VAL A N 1
ATOM 1035 C CA . VAL A 1 139 ? 5.422 -14.730 -15.313 1.00 75.69 139 VAL A CA 1
ATOM 1036 C C . VAL A 1 139 ? 6.379 -13.609 -14.925 1.00 75.69 139 VAL A C 1
ATOM 1038 O O . VAL A 1 139 ? 6.291 -12.523 -15.497 1.00 75.69 139 VAL A O 1
ATOM 1041 N N . SER A 1 140 ? 7.334 -13.885 -14.032 1.00 73.75 140 SER A N 1
ATOM 1042 C CA . SER A 1 140 ? 8.329 -12.898 -13.596 1.00 73.75 140 SER A CA 1
ATOM 1043 C C . SER A 1 140 ? 9.143 -12.364 -14.777 1.00 73.75 140 SER A C 1
ATOM 1045 O O . SER A 1 140 ? 9.206 -11.154 -14.971 1.00 73.75 140 SER A O 1
ATOM 1047 N N . ALA A 1 141 ? 9.624 -13.244 -15.662 1.00 76.69 141 ALA A N 1
ATOM 1048 C CA . ALA A 1 141 ? 10.430 -12.862 -16.825 1.00 76.69 141 ALA A CA 1
ATOM 1049 C C . ALA A 1 141 ? 9.708 -11.933 -17.819 1.00 76.69 141 ALA A C 1
ATOM 1051 O O . ALA A 1 141 ? 10.353 -11.210 -18.575 1.00 76.69 141 ALA A O 1
ATOM 1052 N N . LYS A 1 142 ? 8.368 -11.936 -17.845 1.00 80.19 142 LYS A N 1
ATOM 1053 C CA . LYS A 1 142 ? 7.579 -11.019 -18.687 1.00 80.19 142 LYS A CA 1
ATOM 1054 C C . LYS A 1 142 ? 7.242 -9.711 -17.981 1.00 80.19 142 LYS A C 1
ATOM 1056 O O . LYS A 1 142 ? 7.116 -8.677 -18.632 1.00 80.19 142 LYS A O 1
ATOM 1061 N N . VAL A 1 143 ? 7.046 -9.772 -16.669 1.00 78.12 143 VAL A N 1
ATOM 1062 C CA . VAL A 1 143 ? 6.597 -8.646 -15.845 1.00 78.12 143 VAL A CA 1
ATOM 1063 C C . VAL A 1 143 ? 7.771 -7.732 -15.485 1.00 78.12 143 VAL A C 1
ATOM 1065 O O . VAL A 1 143 ? 7.625 -6.514 -15.517 1.00 78.12 143 VAL A O 1
ATOM 1068 N N . GLU A 1 144 ? 8.948 -8.297 -15.240 1.00 78.06 144 GLU A N 1
ATOM 1069 C CA . GLU A 1 144 ? 10.164 -7.577 -14.859 1.00 78.06 144 GLU A CA 1
ATOM 1070 C C . GLU A 1 144 ? 10.615 -6.516 -15.889 1.00 78.06 144 GLU A C 1
ATOM 1072 O O . GLU A 1 144 ? 10.683 -5.338 -15.521 1.00 78.06 144 GLU A O 1
ATOM 1077 N N . PRO A 1 145 ? 10.810 -6.830 -17.189 1.00 83.12 145 PRO A N 1
ATOM 1078 C CA . PRO A 1 145 ? 11.180 -5.813 -18.178 1.00 83.12 145 PRO A CA 1
ATOM 1079 C C . PRO A 1 145 ? 10.061 -4.792 -18.422 1.00 83.12 145 PRO A C 1
ATOM 1081 O O . PRO A 1 145 ? 10.336 -3.645 -18.771 1.00 83.12 145 PRO A O 1
ATOM 1084 N N . LEU A 1 146 ? 8.796 -5.180 -18.217 1.00 78.62 146 LEU A N 1
ATOM 1085 C CA . LEU A 1 146 ? 7.652 -4.278 -18.347 1.00 78.62 146 LEU A CA 1
ATOM 1086 C C . LEU A 1 146 ? 7.633 -3.240 -17.211 1.00 78.62 146 LEU A C 1
ATOM 1088 O O . LEU A 1 146 ? 7.381 -2.064 -17.459 1.00 78.62 146 LEU A O 1
ATOM 1092 N N . LEU A 1 147 ? 7.948 -3.640 -15.976 1.00 76.12 147 LEU A N 1
ATOM 1093 C CA . LEU A 1 147 ? 8.042 -2.724 -14.832 1.00 76.12 147 LEU A CA 1
ATOM 1094 C C . LEU A 1 147 ? 9.256 -1.799 -14.882 1.00 76.12 147 LEU A C 1
ATOM 1096 O O . LEU A 1 147 ? 9.185 -0.686 -14.360 1.00 76.12 147 LEU A O 1
ATOM 1100 N N . GLN A 1 148 ? 10.347 -2.225 -15.519 1.00 77.06 148 GLN A N 1
ATOM 1101 C CA . GLN A 1 148 ? 11.541 -1.394 -15.687 1.00 77.06 148 GLN A CA 1
ATOM 1102 C C . GLN A 1 148 ? 11.335 -0.235 -16.674 1.00 77.06 148 GLN A C 1
ATOM 1104 O O . GLN A 1 148 ? 12.163 0.676 -16.730 1.00 77.06 148 GLN A O 1
ATOM 1109 N N . ILE A 1 149 ? 10.219 -0.209 -17.414 1.00 88.62 149 ILE A N 1
ATOM 1110 C CA . ILE A 1 149 ? 9.855 0.942 -18.240 1.00 88.62 149 ILE A CA 1
ATOM 1111 C C . ILE A 1 149 ? 9.561 2.137 -17.312 1.00 88.62 149 ILE A C 1
ATOM 1113 O O . ILE A 1 149 ? 8.601 2.082 -16.535 1.00 88.62 149 ILE A O 1
ATOM 1117 N N . PRO A 1 150 ? 10.301 3.262 -17.423 1.00 87.62 150 PRO A N 1
ATOM 1118 C CA . PRO A 1 150 ? 10.170 4.401 -16.508 1.00 87.62 150 PRO A CA 1
ATOM 1119 C C . PRO A 1 150 ? 8.745 4.958 -16.395 1.00 87.62 150 PRO A C 1
ATOM 1121 O O . PRO A 1 150 ? 8.333 5.423 -15.336 1.00 87.62 150 PRO A O 1
ATOM 1124 N N . VAL A 1 151 ? 7.969 4.878 -17.480 1.00 92.06 151 VAL A N 1
ATOM 1125 C CA . VAL A 1 151 ? 6.565 5.312 -17.522 1.00 92.06 151 VAL A CA 1
ATOM 1126 C C . VAL A 1 151 ? 5.678 4.445 -16.624 1.00 92.06 151 VAL A C 1
ATOM 1128 O O . VAL A 1 151 ? 4.846 4.976 -15.893 1.00 92.06 151 VAL A O 1
ATOM 1131 N N . ILE A 1 152 ? 5.864 3.123 -16.644 1.00 86.69 152 ILE A N 1
ATOM 1132 C CA . ILE A 1 152 ? 5.085 2.184 -15.825 1.00 86.69 152 ILE A CA 1
ATOM 1133 C C . ILE A 1 152 ? 5.479 2.326 -14.355 1.00 86.69 152 ILE A C 1
ATOM 1135 O O . ILE A 1 152 ? 4.609 2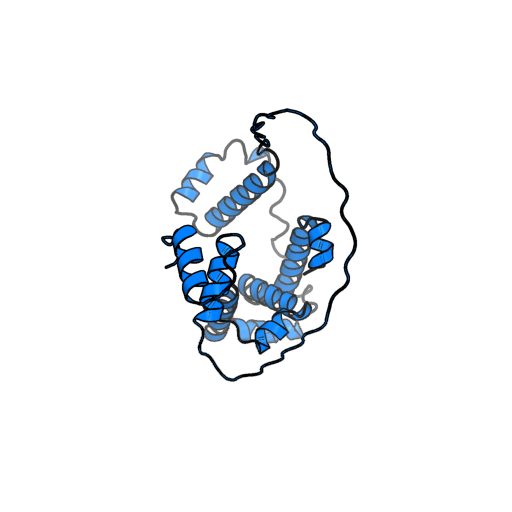.366 -13.484 1.00 86.69 152 ILE A O 1
ATOM 1139 N N . PHE A 1 153 ? 6.772 2.507 -14.081 1.00 85.00 153 PHE A N 1
ATOM 1140 C CA . PHE A 1 153 ? 7.264 2.790 -12.735 1.00 85.00 153 PHE A CA 1
ATOM 1141 C C . PHE A 1 153 ? 6.679 4.093 -12.160 1.00 85.00 153 PHE A C 1
ATOM 1143 O O . PHE A 1 153 ? 6.195 4.120 -11.027 1.00 85.00 153 PHE A O 1
ATOM 1150 N N . ALA A 1 154 ? 6.656 5.169 -12.954 1.00 89.69 154 ALA A N 1
ATOM 1151 C CA . ALA A 1 154 ? 6.035 6.433 -12.560 1.00 89.69 154 ALA A CA 1
ATOM 1152 C C . ALA A 1 154 ? 4.521 6.283 -12.345 1.00 89.69 154 ALA A C 1
ATOM 1154 O O . ALA A 1 154 ? 3.979 6.812 -11.373 1.00 89.69 154 ALA A O 1
ATOM 1155 N N . PHE A 1 155 ? 3.843 5.522 -13.208 1.00 88.88 155 PHE A N 1
ATOM 1156 C CA . PHE A 1 155 ? 2.417 5.237 -13.074 1.00 88.88 155 PHE A CA 1
ATOM 1157 C C . PHE A 1 155 ? 2.097 4.491 -11.772 1.00 88.88 155 PHE A C 1
ATOM 1159 O O . PHE A 1 155 ? 1.164 4.873 -11.070 1.00 88.88 155 PHE A O 1
ATOM 1166 N N . LEU A 1 156 ? 2.899 3.489 -11.397 1.00 87.25 156 LEU A N 1
ATOM 1167 C CA . LEU A 1 156 ? 2.785 2.792 -10.110 1.00 87.25 156 LEU A CA 1
ATOM 1168 C C . LEU A 1 156 ? 2.985 3.739 -8.916 1.00 87.25 156 LEU A C 1
ATOM 1170 O O . LEU A 1 156 ? 2.231 3.669 -7.945 1.00 87.25 156 LEU A O 1
ATOM 1174 N N . GLY A 1 157 ? 3.928 4.681 -9.007 1.00 86.12 157 GLY A N 1
ATOM 1175 C CA . GLY A 1 157 ? 4.114 5.717 -7.985 1.00 86.12 157 GLY A CA 1
ATOM 1176 C C . GLY A 1 157 ? 2.903 6.650 -7.841 1.00 86.12 157 GLY A C 1
ATOM 1177 O O . GLY A 1 157 ? 2.480 6.962 -6.727 1.00 86.12 157 GLY A O 1
ATOM 1178 N N . ILE A 1 158 ? 2.289 7.056 -8.955 1.00 89.06 158 ILE A N 1
ATOM 1179 C CA . ILE A 1 158 ? 1.054 7.859 -8.938 1.00 89.06 158 ILE A CA 1
ATOM 1180 C C . ILE A 1 158 ? -0.112 7.038 -8.376 1.00 89.06 158 ILE A C 1
ATOM 1182 O O . ILE A 1 158 ? -0.863 7.542 -7.540 1.00 89.06 158 ILE A O 1
ATOM 1186 N N . TYR A 1 159 ? -0.230 5.767 -8.775 1.00 87.25 159 TYR A N 1
ATOM 1187 C CA . TYR A 1 159 ? -1.223 4.831 -8.247 1.00 87.25 159 TYR A CA 1
ATOM 1188 C C . TYR A 1 159 ? -1.140 4.735 -6.719 1.00 87.25 159 TYR A C 1
ATOM 1190 O O . TYR A 1 159 ? -2.161 4.841 -6.046 1.00 87.25 159 TYR A O 1
ATOM 1198 N N . GLN A 1 160 ? 0.068 4.648 -6.153 1.00 85.06 160 GLN A N 1
ATOM 1199 C CA . GLN A 1 160 ? 0.286 4.705 -4.703 1.00 85.06 160 GLN A CA 1
ATOM 1200 C C . GLN A 1 160 ? -0.177 6.028 -4.078 1.00 85.06 160 GLN A C 1
ATOM 1202 O O . GLN A 1 160 ? -0.806 6.033 -3.019 1.00 85.06 160 GLN A O 1
ATOM 1207 N N . GLY A 1 161 ? 0.090 7.153 -4.745 1.00 84.44 161 GLY A N 1
ATOM 1208 C CA . GLY A 1 161 ? -0.350 8.478 -4.304 1.00 84.44 161 GLY A CA 1
ATOM 1209 C C . GLY A 1 161 ? -1.873 8.626 -4.218 1.00 84.44 161 GLY A C 1
ATOM 1210 O O . GLY A 1 161 ? -2.370 9.329 -3.335 1.00 84.44 161 GLY A O 1
ATOM 1211 N N . MET A 1 162 ? -2.627 7.913 -5.064 1.00 83.69 162 MET A N 1
ATOM 1212 C CA . MET A 1 162 ? -4.097 7.921 -5.036 1.00 83.69 162 MET A CA 1
ATOM 1213 C C . MET A 1 162 ? -4.675 7.343 -3.736 1.00 83.69 162 MET A C 1
ATOM 1215 O O . MET A 1 162 ? -5.765 7.735 -3.325 1.00 83.69 162 MET A O 1
ATOM 1219 N N . PHE A 1 163 ? -3.940 6.475 -3.036 1.00 76.75 163 PHE A N 1
ATOM 1220 C CA . PHE A 1 163 ? -4.371 5.923 -1.746 1.00 76.75 163 PHE A CA 1
ATOM 1221 C C . PHE A 1 163 ? -4.230 6.892 -0.571 1.00 76.75 163 PHE A C 1
ATOM 1223 O O . PHE A 1 163 ? -4.740 6.618 0.512 1.00 76.75 163 PHE A O 1
ATOM 1230 N N . SER A 1 164 ? -3.571 8.037 -0.764 1.00 75.44 164 SER A N 1
ATOM 1231 C CA . SER A 1 164 ? -3.357 9.038 0.288 1.00 75.44 164 SER A CA 1
ATOM 1232 C C . SER A 1 164 ? -4.648 9.780 0.694 1.00 75.44 164 SER A C 1
ATOM 1234 O O . SER A 1 164 ? -4.636 10.612 1.597 1.00 75.44 164 SER A O 1
ATOM 1236 N N . GLY A 1 165 ? -5.786 9.511 0.036 1.00 68.88 165 GLY A N 1
ATOM 1237 C CA . GLY A 1 165 ? -7.111 10.057 0.378 1.00 68.88 165 GLY A CA 1
ATOM 1238 C C . GLY A 1 165 ? -7.285 11.565 0.147 1.00 68.88 165 GLY A C 1
ATOM 1239 O O . GLY A 1 165 ? -8.399 12.064 0.243 1.00 68.88 165 GLY A O 1
ATOM 1240 N N . ASN A 1 166 ? -6.202 12.280 -0.178 1.00 65.00 166 ASN A N 1
ATOM 1241 C CA . ASN A 1 166 ? -6.156 13.742 -0.255 1.00 65.00 166 ASN A CA 1
ATOM 1242 C C . ASN A 1 166 ? -5.772 14.292 -1.641 1.00 65.00 166 ASN A C 1
ATOM 1244 O O . ASN A 1 166 ? -5.837 15.500 -1.844 1.00 65.00 166 ASN A O 1
ATOM 1248 N N . ALA A 1 167 ? -5.314 13.447 -2.571 1.00 71.06 167 ALA A N 1
ATOM 1249 C CA . ALA A 1 167 ? -4.761 13.900 -3.852 1.00 71.06 167 ALA A CA 1
ATOM 1250 C C . ALA A 1 167 ? -5.783 13.874 -5.000 1.00 71.06 167 ALA A C 1
ATOM 1252 O O . ALA A 1 167 ? -5.785 14.778 -5.831 1.00 71.06 167 ALA A O 1
ATOM 1253 N N . LEU A 1 168 ? -6.642 12.852 -5.051 1.00 77.62 168 LEU A N 1
ATOM 1254 C CA . LEU A 1 168 ? -7.650 12.655 -6.094 1.00 77.62 168 LEU A CA 1
ATOM 1255 C C . LEU A 1 168 ? -8.864 11.932 -5.496 1.00 77.62 168 LEU A C 1
ATOM 1257 O O . LEU A 1 168 ? -8.698 10.954 -4.766 1.00 77.62 168 LEU A O 1
ATOM 1261 N N . GLU A 1 169 ? -10.077 12.392 -5.813 1.00 82.75 169 GLU A N 1
ATOM 1262 C CA . GLU A 1 169 ? -11.301 11.647 -5.498 1.00 82.75 169 GLU A CA 1
ATOM 1263 C C . GLU A 1 169 ? -11.306 10.325 -6.275 1.00 82.75 169 GLU A C 1
ATOM 1265 O O . GLU A 1 169 ? -11.223 10.299 -7.505 1.00 82.75 169 GLU A O 1
ATOM 1270 N N . ILE A 1 170 ? -11.368 9.207 -5.549 1.00 85.12 170 ILE A N 1
ATOM 1271 C CA . ILE A 1 170 ? -11.353 7.870 -6.144 1.00 85.12 170 ILE A CA 1
ATOM 1272 C C . ILE A 1 170 ? -12.720 7.621 -6.803 1.00 85.12 170 ILE A C 1
ATOM 1274 O O . ILE A 1 170 ? -13.741 7.661 -6.113 1.00 85.12 170 ILE A O 1
ATOM 1278 N N . PRO A 1 171 ? -12.778 7.319 -8.113 1.00 84.81 171 PRO A N 1
ATOM 1279 C CA . PRO A 1 171 ? -14.046 7.087 -8.794 1.00 84.81 171 PRO A CA 1
ATOM 1280 C C . PRO A 1 171 ? -14.766 5.854 -8.224 1.00 84.81 171 PRO A C 1
ATOM 1282 O O . PRO A 1 171 ? -14.136 4.830 -7.954 1.00 84.81 171 PRO A O 1
ATOM 1285 N N . GLU A 1 172 ? -16.101 5.894 -8.120 1.00 89.06 172 GLU A N 1
ATOM 1286 C CA . GLU A 1 172 ? -16.914 4.841 -7.472 1.00 89.06 172 GLU A CA 1
ATOM 1287 C C . GLU A 1 172 ? -16.663 3.421 -7.998 1.00 89.06 172 GLU A C 1
ATOM 1289 O O . GLU A 1 172 ? -16.772 2.433 -7.265 1.00 89.06 172 GLU A O 1
ATOM 1294 N N . ARG A 1 173 ? -16.347 3.291 -9.290 1.00 88.31 173 ARG A N 1
ATOM 1295 C CA . ARG A 1 173 ? -16.024 1.996 -9.906 1.00 88.31 173 ARG A CA 1
ATOM 1296 C C . ARG A 1 173 ? -14.744 1.406 -9.322 1.00 88.31 173 ARG A C 1
ATOM 1298 O O . ARG A 1 173 ? -14.686 0.205 -9.070 1.00 88.31 173 ARG A O 1
ATOM 1305 N N . LEU A 1 174 ? -13.749 2.255 -9.082 1.00 84.44 174 LEU A N 1
ATOM 1306 C CA . LEU A 1 174 ? -12.473 1.857 -8.511 1.00 84.44 174 LEU A CA 1
ATOM 1307 C C . LEU A 1 174 ? -12.621 1.582 -7.012 1.00 84.44 174 LEU A C 1
ATOM 1309 O O . LEU A 1 174 ? -12.105 0.581 -6.534 1.00 84.44 174 LEU A O 1
ATOM 1313 N N . THR A 1 175 ? -13.444 2.356 -6.300 1.00 85.25 175 THR A N 1
ATOM 1314 C CA . THR A 1 175 ? -13.824 2.065 -4.904 1.00 85.25 175 THR A CA 1
ATOM 1315 C C . THR A 1 175 ? -14.473 0.685 -4.765 1.00 85.25 175 THR A C 1
ATOM 1317 O O . THR A 1 175 ? -14.150 -0.076 -3.851 1.00 85.25 175 THR A O 1
ATOM 1320 N N . ARG A 1 176 ? -15.339 0.297 -5.712 1.00 89.69 176 ARG A N 1
ATOM 1321 C CA . ARG A 1 176 ? -15.913 -1.060 -5.757 1.00 89.69 176 ARG A CA 1
ATOM 1322 C C . ARG A 1 176 ? -14.870 -2.153 -6.000 1.00 89.69 176 ARG A C 1
ATOM 1324 O O . ARG A 1 176 ? -15.039 -3.251 -5.474 1.00 89.69 176 ARG A O 1
ATOM 1331 N N . MET A 1 177 ? -13.813 -1.878 -6.767 1.00 87.56 177 MET A N 1
ATOM 1332 C CA . MET A 1 177 ? -12.682 -2.803 -6.906 1.00 87.56 177 MET A CA 1
ATOM 1333 C C . MET A 1 177 ? -11.843 -2.855 -5.625 1.00 87.56 177 MET A C 1
ATOM 1335 O O . MET A 1 177 ? -11.546 -3.951 -5.163 1.00 87.56 177 MET A O 1
ATOM 1339 N N . PHE A 1 178 ? -11.561 -1.711 -4.994 1.00 84.88 178 PHE A N 1
ATOM 1340 C CA . PHE A 1 178 ? -10.807 -1.615 -3.737 1.00 84.88 178 PHE A CA 1
ATOM 1341 C C . PHE A 1 178 ? -11.444 -2.334 -2.556 1.00 84.88 178 PHE A C 1
ATOM 1343 O O . PHE A 1 178 ? -10.734 -2.842 -1.693 1.00 84.88 178 PHE A O 1
ATOM 1350 N N . ASN A 1 179 ? -12.768 -2.446 -2.533 1.00 86.12 179 ASN A N 1
ATOM 1351 C CA . ASN A 1 179 ? -13.450 -3.226 -1.506 1.00 86.12 179 ASN A CA 1
ATOM 1352 C C . ASN A 1 179 ? -13.296 -4.746 -1.675 1.00 86.12 179 ASN A C 1
ATOM 1354 O O . ASN A 1 179 ? -13.712 -5.485 -0.787 1.00 86.12 179 ASN A O 1
ATOM 1358 N N . ARG A 1 180 ? -12.697 -5.237 -2.769 1.00 90.25 180 ARG A N 1
ATOM 1359 C CA . ARG A 1 180 ? -12.412 -6.667 -2.946 1.00 90.25 180 ARG A CA 1
ATOM 1360 C C . ARG A 1 180 ? -11.052 -7.017 -2.349 1.00 90.25 180 ARG A C 1
ATOM 1362 O O . ARG A 1 180 ? -10.042 -6.417 -2.706 1.00 90.25 180 ARG A O 1
ATOM 1369 N N . ASP A 1 181 ? -11.006 -8.046 -1.512 1.00 90.00 181 ASP A N 1
ATOM 1370 C CA . ASP A 1 181 ? -9.783 -8.412 -0.782 1.00 90.00 181 ASP A CA 1
ATOM 1371 C C . ASP A 1 181 ? -8.628 -8.816 -1.703 1.00 90.00 181 ASP A C 1
ATOM 1373 O O . ASP A 1 181 ? -7.486 -8.421 -1.474 1.00 90.00 181 ASP A O 1
ATOM 1377 N N . TRP A 1 182 ? -8.919 -9.507 -2.810 1.00 87.94 182 TRP A N 1
ATOM 1378 C CA . TRP A 1 182 ? -7.901 -9.839 -3.811 1.00 87.94 182 TRP A CA 1
ATOM 1379 C C . TRP A 1 182 ? -7.298 -8.591 -4.465 1.00 87.94 182 TRP A C 1
ATOM 1381 O O . TRP A 1 182 ? -6.127 -8.604 -4.825 1.00 87.94 182 TRP A O 1
ATOM 1391 N N . PHE A 1 183 ? -8.072 -7.510 -4.615 1.00 90.00 183 PHE A N 1
ATOM 1392 C CA . PHE A 1 183 ? -7.598 -6.276 -5.237 1.00 90.00 183 PHE A CA 1
ATOM 1393 C C . PHE A 1 183 ? -6.729 -5.476 -4.271 1.00 90.00 183 PHE A C 1
ATOM 1395 O O . PHE A 1 183 ? -5.708 -4.926 -4.679 1.00 90.00 183 PHE A O 1
ATOM 1402 N N . LYS A 1 184 ? -7.082 -5.457 -2.980 1.00 89.94 184 LYS A N 1
ATOM 1403 C CA . LYS A 1 184 ? -6.214 -4.912 -1.925 1.00 89.94 184 LYS A CA 1
ATOM 1404 C C . LYS A 1 184 ? -4.894 -5.675 -1.862 1.00 89.94 184 LYS A C 1
ATOM 1406 O O . LYS A 1 184 ? -3.837 -5.053 -1.841 1.00 89.94 184 LYS A O 1
ATOM 1411 N N . PHE A 1 185 ? -4.957 -7.007 -1.896 1.00 91.81 185 PHE A N 1
ATOM 1412 C CA . PHE A 1 185 ? -3.772 -7.858 -1.932 1.00 91.81 185 PHE A CA 1
ATOM 1413 C C . PHE A 1 185 ? -2.932 -7.596 -3.185 1.00 91.81 185 PHE A C 1
ATOM 1415 O O . PHE A 1 185 ? -1.745 -7.326 -3.069 1.00 91.81 185 PHE A O 1
ATOM 1422 N N . ALA A 1 186 ? -3.546 -7.576 -4.370 1.00 90.69 186 ALA A N 1
ATOM 1423 C CA . ALA A 1 186 ? -2.857 -7.275 -5.623 1.00 90.69 186 ALA A CA 1
ATOM 1424 C C . ALA A 1 186 ? -2.224 -5.876 -5.613 1.00 90.69 186 ALA A C 1
ATOM 1426 O O . ALA A 1 186 ? -1.102 -5.706 -6.077 1.00 90.69 186 ALA A O 1
ATOM 1427 N N . SER A 1 187 ? -2.905 -4.887 -5.030 1.00 90.06 187 SER A N 1
ATOM 1428 C CA . SER A 1 187 ? -2.371 -3.532 -4.854 1.00 90.06 187 SER A CA 1
ATOM 1429 C C . SER A 1 187 ? -1.166 -3.525 -3.920 1.00 90.06 187 SER A C 1
ATOM 1431 O O . SER A 1 187 ? -0.157 -2.898 -4.225 1.00 90.06 187 SER A O 1
ATOM 1433 N N . LEU A 1 188 ? -1.239 -4.256 -2.807 1.00 90.88 188 LEU A N 1
ATOM 1434 C CA . LEU A 1 188 ? -0.128 -4.400 -1.873 1.00 90.88 188 LEU A CA 1
ATOM 1435 C C . LEU A 1 188 ? 1.062 -5.125 -2.517 1.00 90.88 188 LEU A C 1
ATOM 1437 O O . LEU A 1 188 ? 2.201 -4.687 -2.372 1.00 90.88 188 LEU A O 1
ATOM 1441 N N . CYS A 1 189 ? 0.803 -6.189 -3.277 1.00 90.62 189 CYS A N 1
ATOM 1442 C CA . CYS A 1 189 ? 1.818 -6.876 -4.065 1.00 90.62 189 CYS A CA 1
ATOM 1443 C C . CYS A 1 189 ? 2.439 -5.950 -5.109 1.00 90.62 189 CYS A C 1
ATOM 1445 O O . CYS A 1 189 ? 3.652 -5.965 -5.243 1.00 90.62 189 CYS A O 1
ATOM 1447 N N . ALA A 1 190 ? 1.666 -5.105 -5.795 1.00 89.62 190 ALA A N 1
ATOM 1448 C CA . ALA A 1 190 ? 2.201 -4.135 -6.753 1.00 89.62 190 ALA A CA 1
ATOM 1449 C C . ALA A 1 190 ? 3.125 -3.099 -6.085 1.00 89.62 190 ALA A C 1
ATOM 1451 O O . ALA A 1 190 ? 4.143 -2.714 -6.658 1.00 89.62 190 ALA A O 1
ATOM 1452 N N . ILE A 1 191 ? 2.817 -2.689 -4.851 1.00 90.12 191 ILE A N 1
ATOM 1453 C CA . ILE A 1 191 ? 3.688 -1.814 -4.051 1.00 90.12 191 ILE A CA 1
ATOM 1454 C C . ILE A 1 191 ? 4.995 -2.526 -3.701 1.00 90.12 191 ILE A C 1
ATOM 1456 O O . ILE A 1 191 ? 6.081 -1.976 -3.893 1.00 90.12 191 ILE A O 1
ATOM 1460 N N . ALA A 1 192 ? 4.898 -3.767 -3.223 1.00 91.38 192 ALA A N 1
ATOM 1461 C CA . ALA A 1 192 ? 6.067 -4.586 -2.927 1.00 91.38 192 ALA A CA 1
ATOM 1462 C C . ALA A 1 192 ? 6.895 -4.869 -4.194 1.00 91.38 192 ALA A C 1
ATOM 1464 O O . ALA A 1 192 ? 8.121 -4.853 -4.138 1.00 91.38 192 ALA A O 1
ATOM 1465 N N . LEU A 1 193 ? 6.243 -5.046 -5.344 1.00 89.06 193 LEU A N 1
ATOM 1466 C CA . LEU A 1 193 ? 6.869 -5.288 -6.644 1.00 89.06 193 LEU A CA 1
ATOM 1467 C C . LEU A 1 193 ? 7.704 -4.100 -7.101 1.00 89.06 193 LEU A C 1
ATOM 1469 O O . LEU A 1 193 ? 8.841 -4.255 -7.538 1.00 89.06 193 LEU A O 1
ATOM 1473 N N . GLN A 1 194 ? 7.174 -2.894 -6.915 1.00 87.31 194 GLN A N 1
ATOM 1474 C CA . GLN A 1 194 ? 7.929 -1.674 -7.159 1.00 87.31 194 GLN A CA 1
ATOM 1475 C C . GLN A 1 194 ? 9.149 -1.567 -6.227 1.00 87.31 194 GLN A C 1
ATOM 1477 O O . GLN A 1 194 ? 10.225 -1.169 -6.668 1.00 87.31 194 GLN A O 1
ATOM 1482 N N . SER A 1 195 ? 9.004 -1.944 -4.952 1.00 87.06 195 SER A N 1
ATOM 1483 C CA . SER A 1 195 ? 10.097 -1.889 -3.969 1.00 87.06 195 SER A CA 1
ATOM 1484 C C . SER A 1 195 ? 11.173 -2.958 -4.175 1.00 87.06 195 SER A C 1
ATOM 1486 O O . SER A 1 195 ? 12.296 -2.774 -3.711 1.00 87.06 195 SER A O 1
ATOM 1488 N N . THR A 1 196 ? 10.838 -4.072 -4.821 1.00 86.44 196 THR A N 1
ATOM 1489 C CA . THR A 1 196 ? 11.744 -5.205 -5.086 1.00 86.44 196 THR A CA 1
ATOM 1490 C C . THR A 1 196 ? 12.406 -5.114 -6.460 1.00 86.44 196 THR A C 1
ATOM 1492 O O . THR A 1 196 ? 13.147 -6.009 -6.842 1.00 86.44 196 THR A O 1
ATOM 1495 N N . GLY A 1 197 ? 12.169 -4.029 -7.206 1.00 81.75 197 GLY A N 1
ATOM 1496 C CA . GLY A 1 197 ? 12.770 -3.824 -8.525 1.00 81.75 197 GLY A CA 1
ATOM 1497 C C . GLY A 1 197 ? 12.152 -4.673 -9.639 1.00 81.75 197 GLY A C 1
ATOM 1498 O O . GLY A 1 197 ? 12.758 -4.789 -10.699 1.00 81.75 197 GLY A O 1
ATOM 1499 N N . GLY A 1 198 ? 10.951 -5.227 -9.428 1.00 80.06 198 GLY A N 1
ATOM 1500 C CA . GLY A 1 198 ? 10.258 -6.075 -10.405 1.00 80.06 198 GLY A CA 1
ATOM 1501 C C . GLY A 1 198 ? 10.281 -7.574 -10.095 1.00 80.06 198 GLY A C 1
ATOM 1502 O O . GLY A 1 198 ? 9.678 -8.337 -10.845 1.00 80.06 198 GLY A O 1
ATOM 1503 N N . ASP A 1 199 ? 10.894 -7.992 -8.985 1.00 85.94 199 ASP A N 1
ATOM 1504 C CA . ASP A 1 199 ? 10.892 -9.390 -8.547 1.00 85.94 199 ASP A CA 1
ATOM 1505 C C . ASP A 1 199 ? 9.538 -9.788 -7.935 1.00 85.94 199 ASP A C 1
ATOM 1507 O O . ASP A 1 199 ? 9.197 -9.443 -6.797 1.00 85.94 199 ASP A O 1
ATOM 1511 N N . LEU A 1 200 ? 8.746 -10.525 -8.715 1.00 87.31 200 LEU A N 1
ATOM 1512 C CA . LEU A 1 200 ? 7.387 -10.912 -8.348 1.00 87.31 200 LEU A CA 1
ATOM 1513 C C . LEU A 1 200 ? 7.327 -11.813 -7.117 1.00 87.31 200 LEU A C 1
ATOM 1515 O O . LEU A 1 200 ? 6.407 -11.696 -6.305 1.00 87.31 200 LEU A O 1
ATOM 1519 N N . GLU A 1 201 ? 8.284 -12.712 -6.962 1.00 86.12 201 GLU A N 1
ATOM 1520 C CA . GLU A 1 201 ? 8.250 -13.721 -5.908 1.00 86.12 201 GLU A CA 1
ATOM 1521 C C . GLU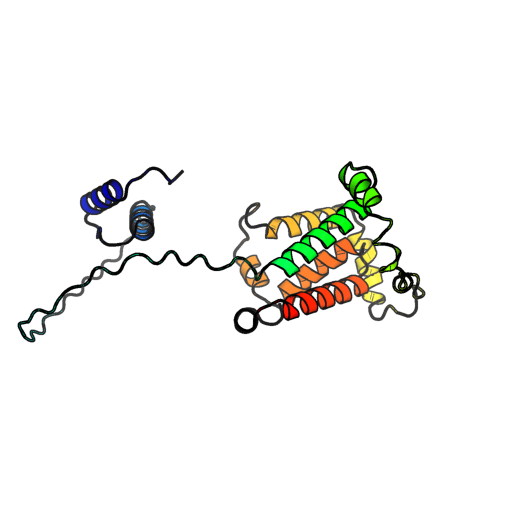 A 1 201 ? 8.598 -13.099 -4.571 1.00 86.12 201 GLU A C 1
ATOM 1523 O O . GLU A 1 201 ? 7.844 -13.233 -3.599 1.00 86.12 201 GLU A O 1
ATOM 1528 N N . ASN A 1 202 ? 9.680 -12.322 -4.554 1.00 87.31 202 ASN A N 1
ATOM 1529 C CA . ASN A 1 202 ? 10.064 -11.555 -3.383 1.00 87.31 202 ASN A CA 1
ATOM 1530 C C . ASN A 1 202 ? 8.997 -10.517 -3.024 1.00 87.31 202 ASN A C 1
ATOM 1532 O O . ASN A 1 202 ? 8.750 -10.291 -1.836 1.00 87.31 202 ASN A O 1
ATOM 1536 N N . ALA A 1 203 ? 8.297 -9.940 -4.005 1.00 90.06 203 ALA A N 1
ATOM 1537 C CA . ALA A 1 203 ? 7.173 -9.043 -3.756 1.00 90.06 203 ALA A CA 1
ATOM 1538 C C . ALA A 1 203 ? 5.992 -9.744 -3.074 1.00 90.06 203 ALA A C 1
ATOM 1540 O O . ALA A 1 203 ? 5.468 -9.242 -2.077 1.00 90.06 203 ALA A O 1
ATOM 1541 N N . VAL A 1 204 ? 5.576 -10.909 -3.578 1.00 91.12 204 VAL A N 1
ATOM 1542 C CA . VAL A 1 204 ? 4.464 -11.686 -3.007 1.00 91.12 204 VAL A CA 1
ATOM 1543 C C . VAL A 1 204 ? 4.816 -12.198 -1.613 1.00 91.12 204 VAL A C 1
ATOM 1545 O O . VAL A 1 204 ? 3.995 -12.078 -0.698 1.00 91.12 204 VAL A O 1
ATOM 1548 N N . LEU A 1 205 ? 6.034 -12.710 -1.418 1.00 91.06 205 LEU A N 1
ATOM 1549 C CA . LEU A 1 205 ? 6.516 -13.162 -0.111 1.00 91.06 205 LEU A CA 1
ATOM 1550 C C . LEU A 1 205 ? 6.589 -12.003 0.886 1.00 91.06 205 LEU A C 1
ATOM 1552 O O . LEU A 1 205 ? 6.081 -12.124 2.001 1.00 91.06 205 LEU A O 1
ATOM 1556 N N . SER A 1 206 ? 7.134 -10.857 0.475 1.00 88.94 206 SER A N 1
ATOM 1557 C CA . SER A 1 206 ? 7.225 -9.664 1.325 1.00 88.94 206 SER A CA 1
ATOM 1558 C C . SER A 1 206 ? 5.849 -9.107 1.682 1.00 88.94 206 SER A C 1
ATOM 1560 O O . SER A 1 206 ? 5.603 -8.781 2.843 1.00 88.94 206 SER A O 1
ATOM 1562 N N . ALA A 1 207 ? 4.922 -9.040 0.722 1.00 92.12 207 ALA A N 1
ATOM 1563 C CA . ALA A 1 207 ? 3.549 -8.599 0.960 1.00 92.12 207 ALA A CA 1
ATOM 1564 C C . ALA A 1 207 ? 2.807 -9.554 1.908 1.00 92.12 207 ALA A C 1
ATOM 1566 O O . ALA A 1 207 ? 2.129 -9.109 2.835 1.00 92.12 207 ALA A O 1
ATOM 1567 N N . SER A 1 208 ? 2.986 -10.864 1.729 1.00 92.31 208 SER A N 1
ATOM 1568 C CA . SER A 1 208 ? 2.395 -11.888 2.599 1.00 92.31 208 SER A CA 1
ATOM 1569 C C . SER A 1 208 ? 2.965 -11.823 4.016 1.00 92.31 208 SER A C 1
ATOM 1571 O O . SER A 1 208 ? 2.212 -11.859 4.990 1.00 92.31 208 SER A O 1
ATOM 1573 N N . PHE A 1 209 ? 4.283 -11.657 4.148 1.00 91.69 209 PHE A N 1
ATOM 1574 C CA . PHE A 1 209 ? 4.948 -11.469 5.436 1.00 91.69 209 PHE A CA 1
ATOM 1575 C C . PHE A 1 209 ? 4.479 -10.186 6.132 1.00 91.69 209 PHE A C 1
ATOM 1577 O O . PHE A 1 209 ? 4.155 -10.203 7.320 1.00 91.69 209 PHE A O 1
ATOM 1584 N N . PHE A 1 210 ? 4.368 -9.082 5.393 1.00 92.81 210 PHE A N 1
ATOM 1585 C CA . PHE A 1 210 ? 3.843 -7.823 5.913 1.00 92.81 210 PHE A CA 1
ATOM 1586 C C . PHE A 1 210 ? 2.404 -7.972 6.424 1.00 92.81 210 PHE A C 1
ATOM 1588 O O . PHE A 1 210 ? 2.104 -7.540 7.538 1.00 92.81 210 PHE A O 1
ATOM 1595 N N . LEU A 1 211 ? 1.527 -8.631 5.658 1.00 90.75 211 LEU A N 1
ATOM 1596 C CA . LEU A 1 211 ? 0.155 -8.917 6.084 1.00 90.75 211 LEU A CA 1
ATOM 1597 C C . LEU A 1 211 ? 0.113 -9.796 7.329 1.00 90.75 211 LEU A C 1
ATOM 1599 O O . LEU A 1 211 ? -0.683 -9.534 8.226 1.00 90.75 211 LEU A O 1
ATOM 1603 N N . LEU A 1 212 ? 0.998 -10.788 7.432 1.00 91.06 212 LEU A N 1
ATOM 1604 C CA . LEU A 1 212 ? 1.104 -11.640 8.613 1.00 91.06 212 LEU A CA 1
ATOM 1605 C C . LEU A 1 212 ? 1.497 -10.836 9.862 1.00 91.06 212 LEU A C 1
ATOM 1607 O O . LEU A 1 212 ? 0.865 -10.977 10.911 1.00 91.06 212 LEU A O 1
ATOM 1611 N N . VAL A 1 213 ? 2.489 -9.949 9.748 1.00 91.69 213 VAL A N 1
ATOM 1612 C CA . VAL A 1 213 ? 2.889 -9.046 10.841 1.00 91.69 213 VAL A CA 1
ATOM 1613 C C . VAL A 1 213 ? 1.745 -8.100 11.208 1.00 91.69 213 VAL A C 1
ATOM 1615 O O . VAL A 1 213 ? 1.419 -7.953 12.387 1.00 91.69 213 VAL A O 1
ATOM 1618 N N . MET A 1 214 ? 1.086 -7.501 10.215 1.00 88.56 214 MET A N 1
ATOM 1619 C CA . MET A 1 214 ? -0.066 -6.626 10.437 1.00 88.56 214 MET A CA 1
ATOM 1620 C C . MET A 1 214 ? -1.216 -7.362 11.118 1.00 88.56 214 MET A C 1
ATOM 1622 O O . MET A 1 214 ? -1.798 -6.850 12.070 1.00 88.56 214 MET A O 1
ATOM 1626 N N . TYR A 1 215 ? -1.516 -8.582 10.688 1.00 86.88 215 TYR A N 1
ATOM 1627 C CA . TYR A 1 215 ? -2.541 -9.420 11.292 1.00 86.88 215 TYR A CA 1
ATOM 1628 C C . TYR A 1 215 ? -2.205 -9.775 12.746 1.00 86.88 215 TYR A C 1
ATOM 1630 O O . TYR A 1 215 ? -3.081 -9.715 13.615 1.00 86.88 215 TYR A O 1
ATOM 1638 N N . ALA A 1 216 ? -0.936 -10.073 13.043 1.00 89.94 216 ALA A N 1
ATOM 1639 C CA . ALA A 1 216 ? -0.472 -10.322 14.405 1.00 89.94 216 ALA A CA 1
ATOM 1640 C C . ALA A 1 216 ? -0.641 -9.089 15.311 1.00 89.94 216 ALA A C 1
ATOM 1642 O O . ALA A 1 216 ? -1.028 -9.237 16.472 1.00 89.94 216 ALA A O 1
ATOM 1643 N N . LEU A 1 217 ? -0.421 -7.885 14.774 1.00 90.50 217 LEU A N 1
ATOM 1644 C CA . LEU A 1 217 ? -0.600 -6.617 15.487 1.00 90.50 217 LEU A CA 1
ATOM 1645 C C . LEU A 1 217 ? -2.068 -6.177 15.608 1.00 90.50 217 LEU A C 1
ATOM 1647 O O . LEU A 1 217 ? -2.402 -5.498 16.580 1.00 90.50 217 LEU A O 1
ATOM 1651 N N . LYS A 1 218 ? -2.943 -6.564 14.666 1.00 87.19 218 LYS A N 1
ATOM 1652 C CA . LYS A 1 218 ? -4.384 -6.267 14.726 1.00 87.19 218 LYS A CA 1
ATOM 1653 C C . LYS A 1 218 ? -4.984 -6.845 16.009 1.00 87.19 218 LYS A C 1
ATOM 1655 O O . LYS A 1 218 ? -4.739 -8.003 16.364 1.00 87.19 218 LYS A O 1
ATOM 1660 N N . THR A 1 219 ? -5.816 -6.055 16.675 1.00 88.44 219 THR A N 1
ATOM 1661 C CA . THR A 1 219 ? -6.611 -6.513 17.823 1.00 88.44 219 THR A CA 1
ATOM 1662 C C . THR A 1 219 ? -7.682 -7.520 17.376 1.00 88.44 219 THR A C 1
ATOM 1664 O O . THR A 1 219 ? -8.090 -7.511 16.211 1.00 88.44 219 THR A O 1
ATOM 1667 N N . PRO A 1 220 ? -8.179 -8.402 18.265 1.00 83.62 220 PRO A N 1
ATOM 1668 C CA . PRO A 1 220 ? -9.222 -9.367 17.898 1.00 83.62 220 PRO A CA 1
ATOM 1669 C C . PRO A 1 220 ? -10.501 -8.702 17.355 1.00 83.62 220 PRO A C 1
ATOM 1671 O O . PRO A 1 220 ? -11.146 -9.251 16.465 1.00 83.62 220 PRO A O 1
ATOM 1674 N N . GLU A 1 221 ? -10.826 -7.497 17.826 1.00 85.44 221 GLU A N 1
ATOM 1675 C CA . GLU A 1 221 ? -11.969 -6.698 17.363 1.00 85.44 221 GLU A CA 1
ATOM 1676 C C . GLU A 1 221 ? -11.786 -6.203 15.916 1.00 85.44 221 GLU A C 1
ATOM 1678 O O . GLU A 1 221 ? -12.725 -6.222 15.118 1.00 85.44 221 GLU A O 1
ATOM 1683 N N . GLU A 1 222 ? -10.566 -5.807 15.543 1.00 82.94 222 GLU A N 1
ATOM 1684 C CA . GLU A 1 222 ? -10.228 -5.363 14.183 1.00 82.94 222 GLU A CA 1
ATOM 1685 C C . GLU A 1 222 ? -10.160 -6.528 13.191 1.00 82.94 222 GLU A C 1
ATOM 1687 O O . GLU A 1 222 ? -10.581 -6.384 12.036 1.00 82.94 222 GLU A O 1
ATOM 1692 N N . ARG A 1 223 ? -9.688 -7.699 13.641 1.00 82.06 223 ARG A N 1
ATOM 1693 C CA . ARG A 1 223 ? -9.658 -8.933 12.835 1.00 82.06 223 ARG A CA 1
ATOM 1694 C C . ARG A 1 223 ? -11.061 -9.374 12.425 1.00 82.06 223 ARG A C 1
ATOM 1696 O O . ARG A 1 223 ? -11.248 -9.793 11.289 1.00 82.06 223 ARG A O 1
ATOM 1703 N N . ALA A 1 224 ? -12.051 -9.215 13.303 1.00 80.00 224 ALA A N 1
ATOM 1704 C CA . ALA A 1 224 ? -13.439 -9.559 13.000 1.00 80.00 224 ALA A CA 1
ATOM 1705 C C . ALA A 1 224 ? -14.073 -8.647 11.933 1.00 80.00 224 ALA A C 1
ATOM 1707 O O . ALA A 1 224 ? -14.980 -9.073 11.224 1.00 80.00 224 ALA A O 1
ATOM 1708 N N . ARG A 1 225 ? -13.608 -7.395 11.809 1.00 78.25 225 ARG A N 1
ATOM 1709 C CA . ARG A 1 225 ? -14.156 -6.421 10.848 1.00 78.25 225 ARG A CA 1
ATOM 1710 C C . ARG A 1 225 ? -13.443 -6.411 9.503 1.00 78.25 225 ARG A C 1
ATOM 1712 O O . ARG A 1 225 ? -14.089 -6.197 8.485 1.00 78.25 225 ARG A O 1
ATOM 1719 N N . THR A 1 226 ? -12.122 -6.567 9.510 1.00 72.94 226 THR A N 1
ATOM 1720 C CA . THR A 1 226 ? -11.284 -6.401 8.308 1.00 72.94 226 THR A CA 1
ATOM 1721 C C . THR A 1 226 ? -10.695 -7.710 7.796 1.00 72.94 226 THR A C 1
ATOM 1723 O O . THR A 1 226 ? -10.171 -7.744 6.693 1.00 72.94 226 THR A O 1
ATOM 1726 N N . GLY A 1 227 ? -10.787 -8.799 8.562 1.00 78.38 227 GLY A N 1
ATOM 1727 C CA . GLY A 1 227 ? -10.203 -10.076 8.173 1.00 78.38 227 GLY A CA 1
ATOM 1728 C C . GLY A 1 227 ? -8.676 -10.014 8.046 1.00 78.38 227 GLY A C 1
ATOM 1729 O O . GLY A 1 227 ? -7.993 -9.265 8.756 1.00 78.38 227 GLY A O 1
ATOM 1730 N N . PHE A 1 228 ? -8.141 -10.846 7.150 1.00 72.94 228 PHE A N 1
ATOM 1731 C CA . PHE A 1 228 ? -6.700 -10.979 6.922 1.00 72.94 228 PHE A CA 1
ATOM 1732 C C . PHE A 1 228 ? -6.093 -9.777 6.174 1.00 72.94 228 PHE A C 1
ATOM 1734 O O . PHE A 1 228 ? -4.950 -9.421 6.454 1.00 72.94 228 PHE A O 1
ATOM 1741 N N . VAL A 1 229 ? -6.867 -9.117 5.297 1.00 67.00 229 VAL A N 1
ATOM 1742 C CA . VAL A 1 229 ? -6.445 -7.951 4.491 1.00 67.00 229 VAL A CA 1
ATOM 1743 C C . VAL A 1 229 ? -7.253 -6.706 4.865 1.00 67.00 229 VAL A C 1
ATOM 1745 O O . VAL A 1 229 ? -8.343 -6.470 4.295 1.00 67.00 229 VAL A O 1
#

pLDDT: mean 72.44, std 18.31, range [38.84, 96.94]

Foldseek 3Di:
DPDPDDLVNLLVLCVVVVHDSDDDPVVSVVVVVVVPPDDDDDDDDDDDDDDDDDDDDDDDDDDDDDDDPPPPPPPPPPCVVVVVVVVVVVLVVCCVPPCPDPSVVVVVVVPPVVVVVPPDDPPPPPDDDPPPPPPVCVVLVVQLVVCVPVVNLVVLVVVVVVVVVPPDDDDVVVVVLCPDPVSVLVNQLSVLCSVVNSRSVSSNVVSLVVLVVVCVVDDPVRCVVPPSD

InterPro domains:
  IPR003034 SAP domain [PF02037] (6-34)
  IPR003034 SAP domain [PS50800] (2-36)
  IPR003034 SAP domain [SM00513] (2-36)
  IPR036361 SAP domain superfamily [G3DSA:1.10.720.30] (3-45)
  IPR036361 SAP domain superfamily [SSF68906] (4-36)